Protein AF-A0A2M9KKV3-F1 (afdb_monomer_lite)

Secondary structure (DSSP, 8-state):
-PBPTTHHHHHHHHHHHHHHHHHHHHHHHSTT-PPP-PPPSSPEEETTSSS-EEE-EEEEEEEGGGS-SS--S--THHHHHHHHHHHHTT-EEEEEEEE-TTT--EEEEEEEEETTEEEEEEEETTTTEEEEEEE---EE-B------PPPPS--TTTPPTT-EE-TTTTT--B-TTTTT-SEEETPPSSSSS--S-TTSEEE-TTTTT--B-TTTTT-SEE---

Radius of gyration: 25.4 Å; chains: 1; bounding box: 58×27×76 Å

pLDDT: mean 87.97, std 12.06, range [48.06, 97.88]

Structure (mmCIF, N/CA/C/O backbone):
data_AF-A0A2M9KKV3-F1
#
_entry.id   AF-A0A2M9KKV3-F1
#
loop_
_atom_site.group_PDB
_atom_site.id
_atom_site.type_symbol
_atom_site.label_atom_id
_atom_site.label_alt_id
_atom_site.label_comp_id
_atom_site.label_asym_id
_atom_site.label_entity_id
_atom_site.label_seq_id
_atom_site.pdbx_PDB_ins_code
_atom_site.Cartn_x
_atom_site.Cartn_y
_atom_site.Cartn_z
_atom_site.occupancy
_atom_site.B_iso_or_equiv
_atom_site.auth_seq_id
_atom_site.auth_comp_id
_atom_site.auth_asym_id
_atom_site.auth_atom_id
_atom_site.pdbx_PDB_model_num
ATOM 1 N N . MET A 1 1 ? -16.961 -9.302 2.890 1.00 76.62 1 MET A N 1
ATOM 2 C CA . MET A 1 1 ? -17.022 -7.978 2.239 1.00 76.62 1 MET A CA 1
ATOM 3 C C . MET A 1 1 ? -17.333 -8.223 0.779 1.00 76.62 1 MET A C 1
ATOM 5 O O . MET A 1 1 ? -16.740 -9.139 0.218 1.00 76.62 1 MET A O 1
ATOM 9 N N . ALA A 1 2 ? -18.295 -7.506 0.207 1.00 89.69 2 ALA A N 1
ATOM 10 C CA . ALA A 1 2 ? -18.608 -7.644 -1.211 1.00 89.69 2 ALA A CA 1
ATOM 11 C C . ALA A 1 2 ? -17.514 -6.955 -2.042 1.00 89.69 2 ALA A C 1
ATOM 13 O O . ALA A 1 2 ? -17.015 -5.902 -1.644 1.00 89.69 2 ALA A O 1
ATOM 14 N N . GLU A 1 3 ? -17.097 -7.569 -3.151 1.00 93.50 3 GLU A N 1
ATOM 15 C CA . GLU A 1 3 ? -16.207 -6.907 -4.110 1.00 93.50 3 GLU A CA 1
ATOM 16 C C . GLU A 1 3 ? -16.979 -5.776 -4.797 1.00 93.50 3 GLU A C 1
ATOM 18 O O . GLU A 1 3 ? -18.134 -5.961 -5.186 1.00 93.50 3 GLU A O 1
ATOM 23 N N . ILE A 1 4 ? -16.347 -4.612 -4.948 1.00 95.69 4 ILE A N 1
ATOM 24 C CA . ILE A 1 4 ? -16.936 -3.484 -5.668 1.00 95.69 4 ILE A CA 1
ATOM 25 C C . ILE A 1 4 ? -17.076 -3.895 -7.143 1.00 95.69 4 ILE A C 1
ATOM 27 O O . ILE A 1 4 ? -16.071 -4.260 -7.767 1.00 95.69 4 ILE A O 1
ATOM 31 N N . PRO A 1 5 ? -18.282 -3.821 -7.740 1.00 96.31 5 PRO A N 1
ATOM 32 C CA . PRO A 1 5 ? -18.494 -4.236 -9.122 1.00 96.31 5 PRO A CA 1
ATOM 33 C C . PRO A 1 5 ? -17.502 -3.587 -10.098 1.00 96.31 5 PRO A C 1
ATOM 35 O O . PRO A 1 5 ? -17.428 -2.367 -10.228 1.00 96.31 5 PRO A O 1
ATOM 38 N N . GLY A 1 6 ? -16.726 -4.419 -10.798 1.00 95.25 6 GLY A N 1
ATOM 39 C CA . GLY A 1 6 ? -15.754 -3.978 -11.803 1.00 95.25 6 GLY A CA 1
ATOM 40 C C . GLY A 1 6 ? -14.420 -3.447 -11.260 1.00 95.25 6 GLY A C 1
ATOM 41 O O . GLY A 1 6 ? -13.542 -3.145 -12.073 1.00 95.25 6 GLY A O 1
ATOM 42 N N . ALA A 1 7 ? -14.214 -3.372 -9.940 1.00 95.06 7 ALA A N 1
ATOM 43 C CA . ALA A 1 7 ? -12.973 -2.853 -9.356 1.00 95.06 7 ALA A CA 1
ATOM 44 C C . ALA A 1 7 ? -11.750 -3.702 -9.730 1.00 95.06 7 ALA A C 1
ATOM 46 O O . ALA A 1 7 ? -10.740 -3.162 -10.186 1.00 95.06 7 ALA A O 1
ATOM 47 N N . ARG A 1 8 ? -11.862 -5.035 -9.650 1.00 95.19 8 ARG A N 1
ATOM 48 C CA . ARG A 1 8 ? -10.797 -5.957 -10.072 1.00 95.19 8 ARG A CA 1
ATOM 49 C C . ARG A 1 8 ? -10.437 -5.804 -11.544 1.00 95.19 8 ARG A C 1
ATOM 51 O O . ARG A 1 8 ? -9.265 -5.695 -11.882 1.00 95.19 8 ARG A O 1
ATOM 58 N N . ALA A 1 9 ? -11.443 -5.740 -12.415 1.00 95.06 9 ALA A N 1
ATOM 59 C CA . ALA A 1 9 ? -11.228 -5.530 -13.844 1.00 95.06 9 ALA A CA 1
ATOM 60 C C . ALA A 1 9 ? -10.565 -4.168 -14.125 1.00 95.06 9 ALA A C 1
ATOM 62 O O . ALA A 1 9 ? -9.730 -4.062 -15.018 1.00 95.06 9 ALA A O 1
ATOM 63 N N . GLY A 1 10 ? -10.902 -3.129 -13.353 1.00 95.31 10 GLY A N 1
ATOM 64 C CA . GLY A 1 10 ? -10.231 -1.829 -13.409 1.00 95.31 10 GLY A CA 1
ATOM 65 C C . GLY A 1 10 ? -8.753 -1.902 -13.015 1.00 95.31 10 GLY A C 1
ATOM 66 O O . GLY A 1 10 ? -7.906 -1.421 -13.765 1.00 95.31 10 GLY A O 1
ATOM 67 N N . LEU A 1 11 ? -8.443 -2.556 -11.891 1.00 95.94 11 LEU A N 1
ATOM 68 C CA . LEU A 1 11 ? -7.066 -2.781 -11.435 1.00 95.94 11 LEU A CA 1
ATOM 69 C C . LEU A 1 11 ? -6.248 -3.591 -12.446 1.00 95.94 11 LEU A C 1
ATOM 71 O O . LEU A 1 11 ? -5.087 -3.265 -12.691 1.00 95.94 11 LEU A O 1
ATOM 75 N N . LEU A 1 12 ? -6.855 -4.618 -13.046 1.00 96.19 12 LEU A N 1
ATOM 76 C CA . LEU A 1 12 ? -6.203 -5.438 -14.062 1.00 96.19 12 LEU A CA 1
ATOM 77 C C . LEU A 1 12 ? -5.877 -4.615 -15.313 1.00 96.19 12 LEU A C 1
ATOM 79 O O . LEU A 1 12 ? -4.732 -4.633 -15.753 1.00 96.19 12 LEU A O 1
ATOM 83 N N . ARG A 1 13 ? -6.827 -3.819 -15.824 1.00 95.75 13 ARG A N 1
ATOM 84 C CA . ARG A 1 13 ? -6.571 -2.912 -16.959 1.00 95.75 13 ARG A CA 1
ATOM 85 C C . ARG A 1 13 ? -5.446 -1.922 -16.664 1.00 95.75 13 ARG A C 1
ATOM 87 O O . ARG A 1 13 ? -4.567 -1.727 -17.496 1.00 95.75 13 ARG A O 1
ATOM 94 N N . ASP A 1 14 ? -5.426 -1.338 -15.464 1.00 95.69 14 ASP A N 1
ATOM 95 C CA . ASP A 1 14 ? -4.326 -0.459 -15.053 1.00 95.69 14 ASP A CA 1
ATOM 96 C C . ASP A 1 14 ? -2.980 -1.190 -15.045 1.00 95.69 14 ASP A C 1
ATOM 98 O O . ASP A 1 14 ? -1.964 -0.625 -15.451 1.00 95.69 14 ASP A O 1
ATOM 102 N N . ALA A 1 15 ? -2.955 -2.435 -14.567 1.00 97.00 15 ALA A N 1
ATOM 103 C CA . ALA A 1 15 ? -1.750 -3.250 -14.539 1.00 97.00 15 ALA A CA 1
ATOM 104 C C . ALA A 1 15 ? -1.270 -3.596 -15.958 1.00 97.00 15 ALA A C 1
ATOM 106 O O . ALA A 1 15 ? -0.081 -3.466 -16.246 1.00 97.00 15 ALA A O 1
ATOM 107 N N . GLU A 1 16 ? -2.189 -3.956 -16.855 1.00 96.31 16 GLU A N 1
ATOM 108 C CA . GLU A 1 16 ? -1.915 -4.236 -18.268 1.00 96.31 16 GLU A CA 1
ATOM 109 C C . GLU A 1 16 ? -1.361 -3.007 -19.003 1.00 96.31 16 GLU A C 1
ATOM 111 O O . GLU A 1 16 ? -0.378 -3.128 -19.739 1.00 96.31 16 GLU A O 1
ATOM 116 N N . GLU A 1 17 ? -1.917 -1.817 -18.758 1.00 95.88 17 GLU A N 1
ATOM 117 C CA . GLU A 1 17 ? -1.397 -0.553 -19.296 1.00 95.88 17 GLU A CA 1
ATOM 118 C C . GLU A 1 17 ? 0.040 -0.282 -18.825 1.00 95.88 17 GLU A C 1
ATOM 120 O O . GLU A 1 17 ? 0.910 0.072 -19.628 1.00 95.88 17 GLU A O 1
ATOM 125 N N . VAL A 1 18 ? 0.326 -0.495 -17.534 1.00 97.38 18 VAL A N 1
ATOM 126 C CA . VAL A 1 18 ? 1.685 -0.340 -16.987 1.00 97.38 18 VAL A CA 1
ATOM 127 C C . VAL A 1 18 ? 2.630 -1.402 -17.560 1.00 97.38 18 VAL A C 1
ATOM 129 O O . VAL A 1 18 ? 3.765 -1.073 -17.906 1.00 97.38 18 VAL A O 1
ATOM 132 N N . CYS A 1 19 ? 2.184 -2.652 -17.727 1.00 96.69 19 CYS A N 1
ATOM 133 C CA . CYS A 1 19 ? 2.954 -3.705 -18.397 1.00 96.69 19 CYS A CA 1
ATOM 134 C C . CYS A 1 19 ? 3.303 -3.314 -19.837 1.00 96.69 19 CYS A C 1
ATOM 136 O O . CYS A 1 19 ? 4.461 -3.432 -20.242 1.00 96.69 19 CYS A O 1
ATOM 138 N N . ALA A 1 20 ? 2.322 -2.850 -20.615 1.00 95.75 20 ALA A N 1
ATOM 139 C CA . ALA A 1 20 ? 2.526 -2.434 -21.999 1.00 95.75 20 ALA A CA 1
ATOM 140 C C . ALA A 1 20 ? 3.531 -1.278 -22.088 1.00 95.75 20 ALA A C 1
ATOM 142 O O . ALA A 1 20 ? 4.465 -1.322 -22.896 1.00 95.75 20 ALA A O 1
ATOM 143 N N . TYR A 1 21 ? 3.399 -0.290 -21.201 1.00 96.75 21 TYR A N 1
ATOM 144 C CA . TYR A 1 21 ? 4.340 0.819 -21.122 1.00 96.75 21 TYR A CA 1
ATOM 145 C C . TYR A 1 21 ? 5.754 0.355 -20.741 1.00 96.75 21 TYR A C 1
ATOM 147 O O . TYR A 1 21 ? 6.716 0.732 -21.408 1.00 96.75 21 TYR A O 1
ATOM 155 N N . LEU A 1 22 ? 5.904 -0.514 -19.733 1.00 96.50 22 LEU A N 1
ATOM 156 C CA . LEU A 1 22 ? 7.213 -1.048 -19.343 1.00 96.50 22 LEU A CA 1
ATOM 157 C C . LEU A 1 22 ? 7.882 -1.852 -20.457 1.00 96.50 22 LEU A C 1
ATOM 159 O O . LEU A 1 22 ? 9.095 -1.747 -20.615 1.00 96.50 22 LEU A O 1
ATOM 163 N N . ARG A 1 23 ? 7.124 -2.622 -21.247 1.00 95.31 23 ARG A N 1
ATOM 164 C CA . ARG A 1 23 ? 7.670 -3.321 -22.423 1.00 95.31 23 ARG A CA 1
ATOM 165 C C . ARG A 1 23 ? 8.198 -2.330 -23.461 1.00 95.31 23 ARG A C 1
ATOM 167 O O . ARG A 1 23 ? 9.303 -2.519 -23.965 1.00 95.31 23 ARG A O 1
ATOM 174 N N . SER A 1 24 ? 7.450 -1.259 -23.734 1.00 94.94 24 SER A N 1
ATOM 175 C CA . SER A 1 24 ? 7.880 -0.182 -24.639 1.00 94.94 24 SER A CA 1
ATOM 176 C C . SER A 1 24 ? 9.131 0.536 -24.120 1.00 94.94 24 SER A C 1
ATOM 178 O O . SER A 1 24 ? 10.091 0.738 -24.864 1.00 94.94 24 SER A O 1
ATOM 180 N N . LEU A 1 25 ? 9.169 0.855 -22.825 1.00 94.69 25 LEU A N 1
ATOM 181 C CA . LEU A 1 25 ? 10.314 1.498 -22.189 1.00 94.69 25 LEU A CA 1
ATOM 182 C C . LEU A 1 25 ? 11.550 0.585 -22.183 1.00 94.69 25 LEU A C 1
ATOM 184 O O . LEU A 1 25 ? 12.643 1.032 -22.525 1.00 94.69 25 LEU A O 1
ATOM 188 N N . ALA A 1 26 ? 11.389 -0.701 -21.864 1.00 92.06 26 ALA A N 1
ATOM 189 C CA . ALA A 1 26 ? 12.467 -1.683 -21.928 1.00 92.06 26 ALA A CA 1
ATOM 190 C C . ALA A 1 26 ? 13.010 -1.841 -23.355 1.00 92.06 26 ALA A C 1
ATOM 192 O O . ALA A 1 26 ? 14.219 -1.870 -23.534 1.00 92.06 26 ALA A O 1
ATOM 193 N N . ALA A 1 27 ? 12.157 -1.845 -24.384 1.00 90.94 27 ALA A N 1
ATOM 194 C CA . ALA A 1 27 ? 12.616 -1.908 -25.774 1.00 90.94 27 ALA A CA 1
ATOM 195 C C . ALA A 1 27 ? 13.502 -0.710 -26.175 1.00 90.94 27 ALA A C 1
ATOM 197 O O . ALA A 1 27 ? 14.416 -0.877 -26.983 1.00 90.94 27 ALA A O 1
ATOM 198 N N . ARG A 1 28 ? 13.265 0.481 -25.600 1.00 90.19 28 ARG A N 1
ATOM 199 C CA . ARG A 1 28 ? 14.105 1.676 -25.815 1.00 90.19 28 ARG A CA 1
ATOM 200 C C . ARG A 1 28 ? 15.407 1.631 -25.016 1.00 90.19 28 ARG A C 1
ATOM 202 O O . ARG A 1 28 ? 16.466 1.956 -25.547 1.00 90.19 28 ARG A O 1
ATOM 209 N N . LEU A 1 29 ? 15.327 1.247 -23.742 1.00 88.94 29 LEU A N 1
ATOM 210 C CA . LEU A 1 29 ? 16.467 1.275 -22.818 1.00 88.94 29 LEU A CA 1
ATOM 211 C C . LEU A 1 29 ? 17.416 0.085 -23.010 1.00 88.94 29 LEU A C 1
ATOM 213 O O . LEU A 1 29 ? 18.632 0.251 -22.955 1.00 88.94 29 LEU A O 1
ATOM 217 N N . THR A 1 30 ? 16.878 -1.100 -23.281 1.00 85.75 30 THR A N 1
ATOM 218 C CA . THR A 1 30 ? 17.623 -2.345 -23.507 1.00 85.75 30 THR A CA 1
ATOM 219 C C . THR A 1 30 ? 17.163 -3.009 -24.813 1.00 85.75 30 THR A C 1
ATOM 221 O O . THR A 1 30 ? 16.433 -4.008 -24.794 1.00 85.75 30 THR A O 1
ATOM 224 N N . PRO A 1 31 ? 17.561 -2.458 -25.978 1.00 83.38 31 PRO A N 1
ATOM 225 C CA . PRO A 1 31 ? 17.154 -2.975 -27.281 1.00 83.38 31 PRO A CA 1
ATOM 226 C C . PRO A 1 31 ? 17.485 -4.461 -27.453 1.00 83.38 31 PRO A C 1
ATOM 228 O O . PRO A 1 31 ? 18.584 -4.905 -27.133 1.00 83.38 31 PRO A O 1
ATOM 231 N N . GLY A 1 32 ? 16.522 -5.233 -27.963 1.00 81.00 32 GLY A N 1
ATOM 232 C CA . GLY A 1 32 ? 16.652 -6.684 -28.141 1.00 81.00 32 GLY A CA 1
ATOM 233 C C . GLY A 1 32 ? 16.461 -7.508 -26.862 1.00 81.00 32 GLY A C 1
ATOM 234 O O . GLY A 1 32 ? 16.508 -8.733 -26.926 1.00 81.00 32 GLY A O 1
ATOM 235 N N . GLN A 1 33 ? 16.212 -6.864 -25.717 1.00 81.19 33 GLN A N 1
ATOM 236 C CA . GLN A 1 33 ? 16.066 -7.521 -24.419 1.00 81.19 33 GLN A CA 1
ATOM 237 C C . GLN A 1 33 ? 14.846 -6.971 -23.669 1.00 81.19 33 GLN A C 1
ATOM 239 O O . GLN A 1 33 ? 14.970 -6.213 -22.710 1.00 81.19 33 GLN A O 1
ATOM 244 N N . VAL A 1 34 ? 13.644 -7.332 -24.119 1.00 85.81 34 VAL A N 1
ATOM 245 C CA . VAL A 1 34 ? 12.403 -6.962 -23.423 1.00 85.81 34 VAL A CA 1
ATOM 246 C C . VAL A 1 34 ? 12.075 -8.058 -22.408 1.00 85.81 34 VAL A C 1
ATOM 248 O O . VAL A 1 34 ? 11.843 -9.195 -22.820 1.00 85.81 34 VAL A O 1
ATOM 251 N N . PRO A 1 35 ? 12.062 -7.764 -21.097 1.00 88.25 35 PRO A N 1
ATOM 252 C CA . PRO A 1 35 ? 11.730 -8.765 -20.099 1.00 88.25 35 PRO A CA 1
ATOM 253 C C . PRO A 1 35 ? 10.242 -9.123 -20.162 1.00 88.25 35 PRO A C 1
ATOM 255 O O . PRO A 1 35 ? 9.387 -8.307 -20.520 1.00 88.25 35 PRO A O 1
ATOM 258 N N . GLU A 1 36 ? 9.930 -10.349 -19.758 1.00 90.44 36 GLU A N 1
ATOM 259 C CA . GLU A 1 36 ? 8.554 -10.743 -19.497 1.00 90.44 36 GLU A CA 1
ATOM 260 C C . GLU A 1 36 ? 8.083 -10.138 -18.168 1.00 90.44 36 GLU A C 1
ATOM 262 O O . GLU A 1 36 ? 8.815 -10.105 -17.177 1.00 90.44 36 GLU A O 1
ATOM 267 N N . PHE A 1 37 ? 6.844 -9.651 -18.158 1.00 93.50 37 PHE A N 1
ATOM 268 C CA . PHE A 1 37 ? 6.175 -9.142 -16.967 1.00 93.50 37 PHE A CA 1
ATOM 269 C C . PHE A 1 37 ? 4.963 -10.023 -16.701 1.00 93.50 37 PHE A C 1
ATOM 271 O O . PHE A 1 37 ? 3.955 -9.902 -17.399 1.00 93.50 37 PHE A O 1
ATOM 278 N N . ALA A 1 38 ? 5.085 -10.912 -15.719 1.00 91.62 38 ALA A N 1
ATOM 279 C CA . ALA A 1 38 ? 3.981 -11.738 -15.259 1.00 91.62 38 ALA A CA 1
ATOM 280 C C . ALA A 1 38 ? 3.158 -10.961 -14.227 1.00 91.62 38 ALA A C 1
ATOM 282 O O . ALA A 1 38 ? 3.696 -10.482 -13.222 1.00 91.62 38 ALA A O 1
ATOM 283 N N . LEU A 1 39 ? 1.859 -10.832 -14.487 1.00 92.25 39 LEU A N 1
ATOM 284 C CA . LEU A 1 39 ? 0.907 -10.344 -13.499 1.00 92.25 39 LEU A CA 1
ATOM 285 C C . LEU A 1 39 ? 0.553 -11.498 -12.555 1.00 92.25 39 LEU A C 1
ATOM 287 O O . LEU A 1 39 ? 0.296 -12.599 -13.041 1.00 92.25 39 LEU A O 1
ATOM 291 N N . PRO A 1 40 ? 0.562 -11.285 -11.229 1.00 91.88 40 PRO A N 1
ATOM 292 C CA . PRO A 1 40 ? 0.032 -12.282 -10.311 1.00 91.88 40 PRO A CA 1
ATOM 293 C C . PRO A 1 40 ? -1.484 -12.413 -10.505 1.00 91.88 40 PRO A C 1
ATOM 295 O O . PRO A 1 40 ? -2.133 -11.465 -10.944 1.00 91.88 40 PRO A O 1
ATOM 298 N N . ASP A 1 41 ? -2.049 -13.560 -10.129 1.00 91.00 41 ASP A N 1
ATOM 299 C CA . ASP A 1 41 ? -3.495 -13.803 -10.246 1.00 91.00 41 ASP A CA 1
ATOM 300 C C . ASP A 1 41 ? -4.308 -12.833 -9.367 1.00 91.00 41 ASP A C 1
ATOM 302 O O . ASP A 1 41 ? -5.347 -12.305 -9.768 1.00 91.00 41 ASP A O 1
ATOM 306 N N . GLU A 1 42 ? -3.787 -12.532 -8.175 1.00 91.88 42 GLU A N 1
ATOM 307 C CA . GLU A 1 42 ? -4.423 -11.671 -7.179 1.00 91.88 42 GLU A CA 1
ATOM 308 C C . GLU A 1 42 ? -3.599 -10.396 -6.920 1.00 91.88 42 GLU A C 1
ATOM 310 O O . GLU A 1 42 ? -2.364 -10.457 -6.849 1.00 91.88 42 GLU A O 1
ATOM 315 N N . PRO A 1 43 ? -4.252 -9.231 -6.738 1.00 95.38 43 PRO A N 1
ATOM 316 C CA . PRO A 1 43 ? -3.567 -8.016 -6.334 1.00 95.38 43 PRO A CA 1
ATOM 317 C C . PRO A 1 43 ? -3.130 -8.104 -4.866 1.00 95.38 43 PRO A C 1
ATOM 319 O O . PRO A 1 43 ? -3.769 -8.733 -4.022 1.00 95.38 43 PRO A O 1
ATOM 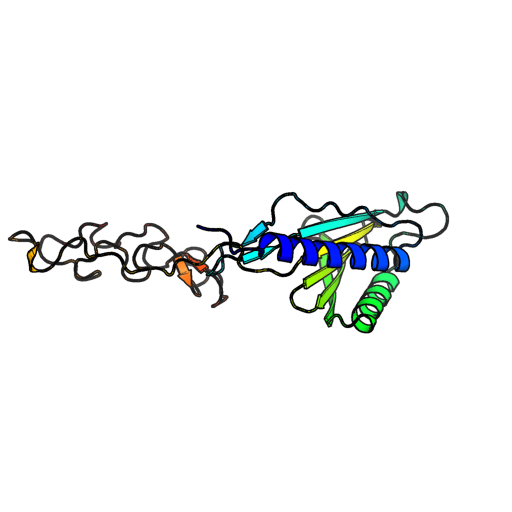322 N N . PHE A 1 44 ? -2.048 -7.409 -4.535 1.00 93.81 44 PHE A N 1
ATOM 323 C CA . PHE A 1 44 ? -1.604 -7.256 -3.157 1.00 93.81 44 PHE A CA 1
ATOM 324 C C . PHE A 1 44 ? -2.513 -6.271 -2.415 1.00 93.81 44 PHE A C 1
ATOM 326 O O . PHE A 1 44 ? -2.709 -5.153 -2.890 1.00 93.81 44 PHE A O 1
ATOM 333 N N . GLY A 1 45 ? -3.022 -6.672 -1.248 1.00 93.12 45 GLY A N 1
ATOM 334 C CA . GLY A 1 45 ? -3.801 -5.814 -0.355 1.00 93.12 45 GLY A CA 1
ATOM 335 C C . GLY A 1 45 ? -2.928 -5.108 0.683 1.00 93.12 45 GLY A C 1
ATOM 336 O O . GLY A 1 45 ? -2.241 -5.761 1.470 1.00 93.12 45 GLY A O 1
ATOM 337 N N . ASP A 1 46 ? -2.989 -3.781 0.712 1.00 90.75 46 ASP A N 1
ATOM 338 C CA . ASP A 1 46 ? -2.490 -2.946 1.797 1.00 90.75 46 ASP A CA 1
ATOM 339 C C . ASP A 1 46 ? -3.609 -2.702 2.821 1.00 90.75 46 ASP A C 1
ATOM 341 O O . ASP A 1 46 ? -4.521 -1.897 2.625 1.00 90.75 46 ASP A O 1
ATOM 345 N N . TRP A 1 47 ? -3.521 -3.431 3.932 1.00 87.25 47 TRP A N 1
ATOM 346 C CA . TRP A 1 47 ? -4.443 -3.350 5.068 1.00 87.25 47 TRP A CA 1
ATOM 347 C C . TRP A 1 47 ? -4.088 -2.238 6.055 1.00 87.25 47 TRP A C 1
ATOM 349 O O . TRP A 1 47 ? -4.754 -2.087 7.076 1.00 87.25 47 TRP A O 1
ATOM 359 N N . GLY A 1 48 ? -3.022 -1.484 5.786 1.00 87.31 48 GLY A N 1
ATOM 360 C CA . GLY A 1 48 ? -2.623 -0.343 6.595 1.00 87.31 48 GLY A CA 1
ATOM 361 C C . GLY A 1 48 ? -3.392 0.931 6.258 1.00 87.31 48 GLY A C 1
ATOM 362 O O . GLY A 1 48 ? -3.040 1.970 6.793 1.00 87.31 48 GLY A O 1
ATOM 363 N N . THR A 1 49 ? -4.383 0.895 5.368 1.00 87.62 49 THR A N 1
ATOM 364 C CA . THR A 1 49 ? -5.256 2.031 5.036 1.00 87.62 49 THR A CA 1
ATOM 365 C C . THR A 1 49 ? -6.707 1.697 5.368 1.00 87.62 49 THR A C 1
ATOM 367 O O . THR A 1 49 ? -7.083 0.524 5.425 1.00 87.62 49 THR A O 1
ATOM 370 N N . GLU A 1 50 ? -7.541 2.718 5.557 1.00 86.44 50 GLU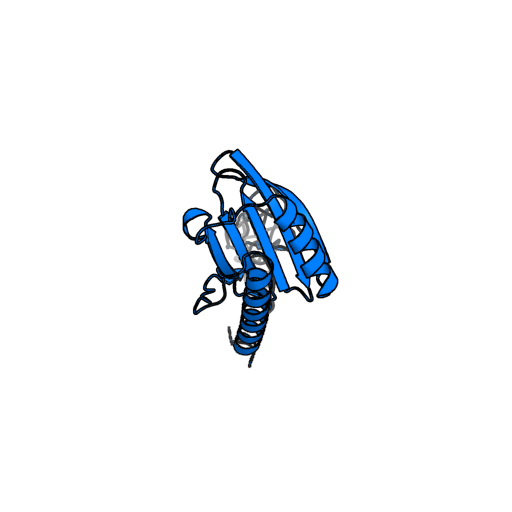 A N 1
ATOM 371 C CA . GLU A 1 50 ? -8.983 2.550 5.732 1.00 86.44 50 GLU A CA 1
ATOM 372 C C . GLU A 1 50 ? -9.744 3.423 4.712 1.00 86.44 50 GLU A C 1
ATOM 374 O O . GLU A 1 50 ? -9.712 4.647 4.831 1.00 86.44 50 GLU A O 1
ATOM 379 N N . PRO A 1 51 ? -10.400 2.831 3.691 1.00 89.50 51 PRO A N 1
ATOM 380 C CA . PRO A 1 51 ? -10.460 1.397 3.389 1.00 89.50 51 PRO A CA 1
ATOM 381 C C . PRO A 1 51 ? -9.115 0.803 2.948 1.00 89.50 51 PRO A C 1
ATOM 383 O O . PRO A 1 51 ? -8.222 1.508 2.473 1.00 89.50 51 PRO A O 1
ATOM 386 N N . ALA A 1 52 ? -8.987 -0.520 3.070 1.00 91.06 52 ALA A N 1
ATOM 387 C CA . ALA A 1 52 ? -7.840 -1.247 2.535 1.00 91.06 52 ALA A CA 1
ATOM 388 C C . ALA A 1 52 ? -7.759 -1.064 1.013 1.00 91.06 52 ALA A C 1
ATOM 390 O O . ALA A 1 52 ? -8.775 -1.119 0.310 1.00 91.06 52 ALA A O 1
ATOM 391 N N . THR A 1 53 ? -6.549 -0.862 0.505 1.00 94.44 53 THR A N 1
ATOM 392 C CA . THR A 1 53 ? -6.304 -0.650 -0.927 1.00 94.44 53 THR A CA 1
ATOM 393 C C . THR A 1 53 ? -5.600 -1.850 -1.537 1.00 94.44 53 THR A C 1
ATOM 395 O O . THR A 1 53 ? -4.888 -2.583 -0.862 1.00 94.44 53 THR A O 1
ATOM 398 N N . PHE A 1 54 ? -5.816 -2.084 -2.826 1.00 96.56 54 PHE A N 1
ATOM 399 C CA . PHE A 1 54 ? -5.286 -3.228 -3.553 1.00 96.56 54 PHE A CA 1
ATOM 400 C C . PHE A 1 54 ? -4.566 -2.745 -4.803 1.00 96.56 54 PHE A C 1
ATOM 402 O O . PHE A 1 54 ? -5.026 -1.819 -5.472 1.00 96.56 54 PHE A O 1
ATOM 409 N N . GLN A 1 55 ? -3.432 -3.367 -5.116 1.00 96.75 55 GLN A N 1
ATOM 410 C CA . GLN A 1 55 ? -2.635 -3.040 -6.297 1.00 96.75 55 GLN A CA 1
ATOM 411 C C . GLN A 1 55 ? -1.955 -4.284 -6.871 1.00 96.75 55 GLN A C 1
ATOM 413 O O . GLN A 1 55 ? -1.486 -5.157 -6.137 1.00 96.75 55 GLN A O 1
ATOM 418 N N . TYR A 1 56 ? -1.809 -4.332 -8.189 1.00 97.56 56 TYR A N 1
ATOM 419 C CA . TYR A 1 56 ? -0.906 -5.274 -8.835 1.00 97.56 56 TYR A CA 1
ATOM 420 C C . TYR A 1 56 ? 0.525 -4.740 -8.776 1.00 97.56 56 TYR A C 1
ATOM 422 O O . TYR A 1 56 ? 0.774 -3.561 -9.021 1.00 97.56 56 TYR A O 1
ATOM 430 N N . SER A 1 57 ? 1.476 -5.619 -8.465 1.00 96.19 57 SER A N 1
ATOM 431 C CA . SER A 1 57 ? 2.909 -5.331 -8.503 1.00 96.19 57 SER A CA 1
ATOM 432 C C . SER A 1 57 ? 3.602 -6.446 -9.265 1.00 96.19 57 SER A C 1
ATOM 434 O O . SER A 1 57 ? 3.434 -7.618 -8.945 1.00 96.19 57 SER A O 1
ATOM 436 N N . PHE A 1 58 ? 4.426 -6.077 -10.232 1.00 95.50 58 PHE A N 1
ATOM 437 C CA . PHE A 1 58 ? 5.133 -7.015 -11.096 1.00 95.50 58 PHE A CA 1
ATOM 438 C C . PHE A 1 58 ? 6.510 -6.462 -11.432 1.00 95.50 58 PHE A C 1
ATOM 440 O O . PHE A 1 58 ? 6.776 -5.263 -11.305 1.00 95.50 58 PHE A O 1
ATOM 447 N N . HIS A 1 59 ? 7.416 -7.350 -11.816 1.00 95.25 59 HIS A N 1
ATOM 448 C CA . HIS A 1 59 ? 8.779 -6.971 -12.134 1.00 95.25 59 HIS A CA 1
ATOM 449 C C . HIS A 1 59 ? 9.355 -7.861 -13.228 1.00 95.25 59 HIS A C 1
ATOM 451 O O . HIS A 1 59 ? 8.922 -8.993 -13.419 1.00 95.25 59 HIS A O 1
ATOM 457 N N . GLY A 1 60 ? 10.345 -7.324 -13.924 1.00 92.38 60 GLY A N 1
ATOM 458 C CA . GLY A 1 60 ? 11.142 -7.998 -14.933 1.00 92.38 60 GLY A CA 1
ATOM 459 C C . GLY A 1 60 ? 12.584 -7.522 -14.817 1.00 92.38 60 GLY A C 1
ATOM 460 O O . GLY A 1 60 ? 12.862 -6.489 -14.203 1.00 92.38 60 GLY A O 1
ATOM 461 N N . HIS A 1 61 ? 13.529 -8.276 -15.365 1.00 90.12 61 HIS A N 1
ATOM 462 C CA . HIS A 1 61 ? 14.928 -7.873 -15.334 1.00 90.12 61 HIS A CA 1
ATOM 463 C C . HIS A 1 61 ? 15.664 -8.285 -16.599 1.00 90.12 61 HIS A C 1
ATOM 465 O O . HIS A 1 61 ? 15.369 -9.319 -17.191 1.00 90.12 61 HIS A O 1
ATOM 471 N N . VAL A 1 62 ? 16.653 -7.478 -16.965 1.00 87.69 62 VAL A N 1
ATOM 472 C CA . VAL A 1 62 ? 17.573 -7.732 -18.075 1.00 87.69 62 VAL A CA 1
ATOM 473 C C . VAL A 1 62 ? 18.977 -7.822 -17.499 1.00 87.69 62 VAL A C 1
ATOM 475 O O . VAL A 1 62 ? 19.377 -6.930 -16.750 1.00 87.69 62 VAL A O 1
ATOM 478 N N . ARG A 1 63 ? 19.731 -8.883 -17.809 1.00 80.31 63 ARG A N 1
ATOM 479 C CA . ARG A 1 63 ? 21.125 -9.038 -17.356 1.00 80.31 63 ARG A CA 1
ATOM 480 C C . ARG A 1 63 ? 22.103 -8.820 -18.505 1.00 80.31 63 ARG A C 1
ATOM 482 O O . ARG A 1 63 ? 21.829 -9.169 -19.648 1.00 80.31 63 ARG A O 1
ATOM 489 N N . ALA A 1 64 ? 23.300 -8.345 -18.177 1.00 66.00 64 ALA A N 1
ATOM 490 C CA . ALA A 1 64 ? 24.390 -8.122 -19.124 1.00 66.00 64 ALA A CA 1
ATOM 491 C C . ALA A 1 64 ? 24.872 -9.416 -19.787 1.00 66.00 64 ALA A C 1
ATOM 493 O O . ALA A 1 64 ? 25.287 -9.385 -20.936 1.00 66.00 64 ALA A O 1
ATOM 494 N N . ARG A 1 65 ? 24.769 -10.563 -19.106 1.00 62.75 65 ARG A N 1
ATOM 495 C CA . ARG A 1 65 ? 25.074 -11.871 -19.712 1.00 62.75 65 ARG A CA 1
ATOM 496 C C . ARG A 1 65 ? 24.053 -12.296 -20.775 1.00 62.75 65 ARG A C 1
ATOM 498 O O . ARG A 1 65 ? 24.385 -13.100 -21.633 1.00 62.75 65 ARG A O 1
ATOM 505 N N . ASP A 1 66 ? 22.828 -11.776 -20.683 1.00 61.53 66 ASP A N 1
ATOM 506 C CA . ASP A 1 66 ? 21.750 -12.053 -21.632 1.00 61.53 66 ASP A CA 1
ATOM 507 C C . ASP A 1 66 ? 21.820 -11.061 -22.817 1.00 61.53 66 ASP A C 1
ATOM 509 O O . ASP A 1 66 ? 20.999 -11.131 -23.731 1.00 61.53 66 ASP A O 1
ATOM 513 N N . ALA A 1 67 ? 22.765 -10.101 -22.792 1.00 57.06 67 ALA A N 1
ATOM 514 C CA . ALA A 1 67 ? 22.990 -9.131 -23.859 1.00 57.06 67 ALA A CA 1
ATOM 515 C C . ALA A 1 67 ? 23.858 -9.775 -24.942 1.00 57.06 67 ALA A C 1
ATOM 517 O O . ALA A 1 67 ? 25.055 -10.000 -24.759 1.00 57.06 67 ALA A O 1
ATOM 518 N N . TRP A 1 68 ? 23.241 -10.109 -26.075 1.00 48.78 68 TRP A N 1
ATOM 519 C CA . TRP A 1 68 ? 23.965 -10.605 -27.242 1.00 48.78 68 TRP A CA 1
ATOM 520 C C . TRP A 1 68 ? 24.964 -9.529 -27.713 1.00 48.78 68 TRP A C 1
ATOM 522 O O . TRP A 1 68 ? 24.627 -8.350 -27.769 1.00 48.78 68 TRP A O 1
ATOM 532 N N . HIS A 1 69 ? 26.204 -9.953 -27.978 1.00 48.06 69 HIS A N 1
ATOM 533 C CA . HIS A 1 69 ? 27.387 -9.189 -28.403 1.00 48.06 69 HIS A CA 1
ATOM 534 C C . HIS A 1 69 ? 27.193 -7.689 -28.713 1.00 48.06 69 HIS A C 1
ATOM 536 O O . HIS A 1 69 ? 26.713 -7.323 -29.782 1.00 48.06 69 HIS A O 1
ATOM 542 N N . GLY A 1 70 ? 27.706 -6.824 -27.825 1.00 51.62 70 GLY A N 1
ATOM 543 C CA . GLY A 1 70 ? 28.083 -5.449 -28.187 1.00 51.62 70 GLY A CA 1
ATOM 544 C C . GLY A 1 70 ? 27.694 -4.338 -27.211 1.00 51.62 70 GLY A C 1
ATOM 545 O O . GLY A 1 70 ? 28.211 -3.232 -27.348 1.00 51.62 70 GLY A O 1
ATOM 546 N N . ARG A 1 71 ? 26.839 -4.593 -26.208 1.00 53.38 71 ARG A N 1
ATOM 547 C CA . ARG A 1 71 ? 26.466 -3.575 -25.209 1.00 53.38 71 ARG A CA 1
ATOM 548 C C . ARG A 1 71 ? 26.304 -4.188 -23.820 1.00 53.38 71 ARG A C 1
ATOM 550 O O . ARG A 1 71 ? 25.651 -5.214 -23.669 1.00 53.38 71 ARG A O 1
ATOM 557 N N . ALA A 1 72 ? 26.894 -3.571 -22.799 1.00 58.47 72 ALA A N 1
ATOM 558 C CA . ALA A 1 72 ? 26.593 -3.933 -21.419 1.00 58.47 72 ALA A CA 1
ATOM 559 C C . ALA A 1 72 ? 25.130 -3.562 -21.120 1.00 58.47 72 ALA A C 1
ATOM 561 O O . ALA A 1 72 ? 24.718 -2.444 -21.419 1.00 58.47 72 ALA A O 1
ATOM 562 N N . ALA A 1 73 ? 24.352 -4.469 -20.515 1.00 61.31 73 ALA A N 1
ATOM 563 C CA . ALA A 1 73 ? 22.992 -4.140 -20.061 1.00 61.31 73 ALA A CA 1
ATOM 564 C C . ALA A 1 73 ? 22.995 -3.020 -19.005 1.00 61.31 73 ALA A C 1
ATOM 566 O O . ALA A 1 73 ? 22.007 -2.317 -18.837 1.00 61.31 73 ALA A O 1
ATOM 567 N N . TYR A 1 74 ? 24.119 -2.845 -18.304 1.00 67.12 74 TYR A N 1
ATOM 568 C CA . TYR A 1 74 ? 24.368 -1.701 -17.442 1.00 67.12 74 TYR A CA 1
ATOM 569 C C . TYR A 1 74 ? 25.150 -0.625 -18.204 1.00 67.12 74 TYR A C 1
ATOM 571 O O . TYR A 1 74 ? 26.301 -0.832 -18.585 1.00 67.12 74 TYR A O 1
ATOM 579 N N . ASP A 1 75 ? 24.531 0.541 -18.351 1.00 73.00 75 ASP A N 1
ATOM 580 C CA . ASP A 1 75 ? 25.160 1.787 -18.775 1.00 73.00 75 ASP A CA 1
ATOM 581 C C . ASP A 1 75 ? 24.655 2.895 -17.827 1.00 73.00 75 ASP A C 1
ATOM 583 O O . ASP A 1 75 ? 23.440 3.076 -17.704 1.00 73.00 75 ASP A O 1
ATOM 587 N N . PRO A 1 76 ? 25.546 3.621 -17.118 1.00 73.00 76 PRO A N 1
ATOM 588 C CA . PRO A 1 76 ? 25.158 4.717 -16.229 1.00 73.00 76 PRO A CA 1
ATOM 589 C C . PRO A 1 76 ? 24.267 5.776 -16.895 1.00 73.00 76 PRO A C 1
ATOM 591 O O . PRO A 1 76 ? 23.468 6.410 -16.205 1.00 73.00 76 PRO A O 1
ATOM 594 N N . ALA A 1 77 ? 24.378 5.960 -18.215 1.00 83.81 77 ALA A N 1
ATOM 595 C CA . ALA A 1 77 ? 23.556 6.898 -18.973 1.00 83.81 77 ALA A CA 1
ATOM 596 C C . ALA A 1 77 ? 22.094 6.437 -19.122 1.00 83.81 77 ALA A C 1
ATOM 598 O O . ALA A 1 77 ? 21.214 7.272 -19.340 1.00 83.81 77 ALA A O 1
ATOM 599 N N . LEU A 1 78 ? 21.799 5.140 -18.948 1.00 87.38 78 LEU A N 1
ATOM 600 C CA . LEU A 1 78 ? 20.431 4.615 -19.041 1.00 87.38 78 LEU A CA 1
ATOM 601 C C . LEU A 1 78 ? 19.513 5.177 -17.961 1.00 87.38 78 LEU A C 1
ATOM 603 O O . LEU A 1 78 ? 18.325 5.336 -18.218 1.00 87.38 78 LEU A O 1
ATOM 607 N N . ALA A 1 79 ? 20.037 5.507 -16.779 1.00 90.06 79 ALA A N 1
ATOM 608 C CA . ALA A 1 79 ? 19.228 6.121 -15.733 1.00 90.06 79 ALA A CA 1
ATOM 609 C C . ALA A 1 79 ? 18.724 7.513 -16.156 1.00 90.06 79 ALA A C 1
ATOM 611 O O . ALA A 1 79 ? 17.543 7.818 -15.995 1.00 90.06 79 ALA A O 1
ATOM 612 N N . SER A 1 80 ? 19.592 8.334 -16.756 1.00 91.19 80 SER A N 1
ATOM 613 C CA . SER A 1 80 ? 19.204 9.646 -17.290 1.00 91.19 80 SER A CA 1
ATOM 614 C C . SER A 1 80 ? 18.214 9.506 -18.445 1.00 91.19 80 SER A C 1
ATOM 616 O O . SER A 1 80 ? 17.157 10.132 -18.415 1.00 91.19 80 SER A O 1
ATOM 618 N N . LEU A 1 81 ? 18.501 8.612 -19.399 1.00 92.69 81 LEU A N 1
ATOM 619 C CA . LEU A 1 81 ? 17.619 8.342 -20.539 1.00 92.69 81 LEU A CA 1
ATOM 620 C C . LEU A 1 81 ? 16.239 7.834 -20.096 1.00 92.69 81 LEU A C 1
ATOM 622 O O . LEU A 1 81 ? 15.216 8.207 -20.669 1.00 92.69 81 LEU A O 1
ATOM 626 N N . ALA A 1 82 ? 16.194 6.994 -19.063 1.00 94.62 82 ALA A N 1
ATOM 627 C CA . ALA A 1 82 ? 14.950 6.502 -18.495 1.00 94.62 82 ALA A CA 1
ATOM 628 C C . ALA A 1 82 ? 14.136 7.622 -17.840 1.00 94.62 82 ALA A C 1
ATOM 630 O O . ALA A 1 82 ? 12.928 7.703 -18.049 1.00 94.62 82 ALA A O 1
ATOM 631 N N . ALA A 1 83 ? 14.794 8.498 -17.078 1.00 95.81 83 ALA A N 1
ATOM 632 C CA . ALA A 1 83 ? 14.144 9.643 -16.451 1.00 95.81 83 ALA A CA 1
ATOM 633 C C . ALA A 1 83 ? 13.639 10.668 -17.482 1.00 95.81 83 ALA A C 1
ATOM 635 O O . ALA A 1 83 ? 12.612 11.308 -17.269 1.00 95.81 83 ALA A O 1
ATOM 636 N N . GLU A 1 84 ? 14.351 10.847 -18.594 1.00 96.06 84 GLU A N 1
ATOM 637 C CA . GLU A 1 84 ? 13.906 11.651 -19.740 1.00 96.06 84 GLU A CA 1
ATOM 638 C C . GLU A 1 84 ? 12.700 11.017 -20.428 1.00 96.06 84 GLU A C 1
ATOM 640 O O . GLU A 1 84 ? 11.658 11.660 -20.503 1.00 96.06 84 GLU A O 1
ATOM 645 N N . SER A 1 85 ? 12.792 9.736 -20.794 1.00 96.31 85 SER A N 1
ATOM 646 C CA . SER A 1 85 ? 11.693 8.982 -21.417 1.00 96.31 85 SER A CA 1
ATOM 647 C C . SER A 1 85 ? 10.408 9.036 -20.586 1.00 96.31 85 SER A C 1
ATOM 649 O O . SER A 1 85 ? 9.325 9.237 -21.123 1.00 96.31 85 SER A O 1
ATOM 651 N N . LEU A 1 86 ? 10.520 8.874 -19.264 1.00 96.88 86 LEU A N 1
ATOM 652 C CA . LEU A 1 86 ? 9.379 8.974 -18.355 1.00 96.88 86 LEU A CA 1
ATOM 653 C C . LEU A 1 86 ? 8.760 10.378 -18.385 1.00 96.88 86 LEU A C 1
ATOM 655 O O . LEU A 1 86 ? 7.542 10.497 -18.496 1.00 96.88 86 LEU A O 1
ATOM 659 N N . ARG A 1 87 ? 9.576 11.439 -18.326 1.00 96.81 87 ARG A N 1
ATOM 660 C CA . ARG A 1 87 ? 9.085 12.828 -18.372 1.00 96.81 87 ARG A CA 1
ATOM 661 C C . ARG A 1 87 ? 8.423 13.171 -19.702 1.00 96.81 87 ARG A C 1
ATOM 663 O O . ARG A 1 87 ? 7.375 13.808 -19.694 1.00 96.81 87 ARG A O 1
ATOM 670 N N . GLU A 1 88 ? 9.013 12.750 -20.817 1.00 96.75 88 GLU A N 1
ATOM 671 C CA . GLU A 1 88 ? 8.449 12.939 -22.161 1.00 96.75 88 GLU A CA 1
ATOM 672 C C . GLU A 1 88 ? 7.087 12.252 -22.301 1.00 96.75 88 GLU A C 1
ATOM 674 O O . GLU A 1 88 ? 6.157 12.821 -22.870 1.00 96.75 88 GLU A O 1
ATOM 679 N N . ASP A 1 89 ? 6.935 11.077 -21.688 1.00 96.12 89 ASP A N 1
ATOM 680 C CA . ASP A 1 89 ? 5.678 10.328 -21.644 1.00 96.12 89 ASP A CA 1
ATOM 681 C C . ASP A 1 89 ? 4.706 10.830 -20.544 1.00 96.12 89 ASP A C 1
ATOM 683 O O . ASP A 1 89 ? 3.702 10.174 -20.241 1.00 96.12 89 ASP A O 1
ATOM 687 N N . GLY A 1 90 ? 4.986 11.979 -19.919 1.00 96.62 90 GLY A N 1
ATOM 688 C CA . GLY A 1 90 ? 4.105 12.633 -18.945 1.00 96.62 90 GLY A CA 1
ATOM 689 C C . GLY A 1 90 ? 4.115 12.024 -17.539 1.00 96.62 90 GLY A C 1
ATOM 690 O O . GLY A 1 90 ? 3.166 12.224 -16.784 1.00 96.62 90 GLY A O 1
ATOM 691 N N . TRP A 1 91 ? 5.147 11.262 -17.175 1.00 97.44 91 TRP A N 1
ATOM 692 C CA . TRP A 1 91 ? 5.344 10.784 -15.806 1.00 97.44 91 TRP A CA 1
ATOM 693 C C . TRP A 1 91 ? 6.142 11.799 -14.991 1.00 97.44 91 TRP A C 1
ATOM 695 O O . TRP A 1 91 ? 7.167 12.324 -15.437 1.00 97.44 91 TRP A O 1
ATOM 705 N N . GLU A 1 92 ? 5.742 12.004 -13.740 1.00 97.12 92 GLU A N 1
ATOM 706 C CA . GLU A 1 92 ? 6.605 12.652 -12.761 1.00 97.12 92 GLU A CA 1
ATOM 707 C C . GLU A 1 92 ? 7.788 11.730 -12.466 1.00 97.12 92 GLU A C 1
ATOM 709 O O . GLU A 1 92 ? 7.618 10.653 -11.892 1.00 97.12 92 GLU A O 1
ATOM 714 N N . SER A 1 93 ? 8.990 12.141 -12.873 1.00 96.50 93 SER A N 1
ATOM 715 C CA . SER A 1 93 ? 10.201 11.336 -12.720 1.00 96.50 93 SER A CA 1
ATOM 716 C C . SER A 1 93 ? 11.125 11.892 -11.644 1.00 96.50 93 SER A C 1
ATOM 718 O O . SER A 1 93 ? 11.412 13.090 -11.612 1.00 96.50 93 SER A O 1
ATOM 720 N N . ARG A 1 94 ? 11.671 11.006 -10.811 1.00 95.12 94 ARG A N 1
ATOM 721 C CA . ARG A 1 94 ? 12.717 11.308 -9.825 1.00 95.12 94 ARG A CA 1
ATOM 722 C C . ARG A 1 94 ? 13.865 10.322 -9.968 1.00 95.12 94 ARG A C 1
ATOM 724 O O . ARG A 1 94 ? 13.645 9.159 -10.298 1.00 95.12 94 ARG A O 1
ATOM 731 N N . VAL A 1 95 ? 15.082 10.795 -9.724 1.00 92.56 95 VAL A N 1
ATOM 732 C CA . VAL A 1 95 ? 16.297 9.976 -9.756 1.00 92.56 95 VAL A CA 1
ATOM 733 C C . VAL A 1 95 ? 16.936 10.014 -8.382 1.00 92.56 95 VAL A C 1
ATOM 735 O O . VAL A 1 95 ? 17.178 11.087 -7.832 1.00 92.56 95 VAL A O 1
ATOM 738 N N . GLU A 1 96 ? 17.218 8.842 -7.837 1.00 91.00 96 GLU A N 1
ATOM 739 C CA . GLU A 1 96 ? 17.749 8.675 -6.494 1.00 91.00 96 GLU A CA 1
ATOM 740 C C . GLU A 1 96 ? 18.985 7.777 -6.544 1.00 91.00 96 GLU A C 1
ATOM 742 O O . GLU A 1 96 ? 19.012 6.748 -7.219 1.00 91.00 96 GLU A O 1
ATOM 747 N N . ALA A 1 97 ? 20.034 8.163 -5.820 1.00 85.06 97 ALA A N 1
ATOM 748 C CA . ALA A 1 97 ? 21.138 7.260 -5.537 1.00 85.06 97 ALA A CA 1
ATOM 749 C C . ALA A 1 97 ? 20.775 6.449 -4.291 1.00 85.06 97 ALA A C 1
ATOM 751 O O . ALA A 1 97 ? 20.592 7.019 -3.215 1.00 85.06 97 ALA A O 1
ATOM 752 N N . ALA A 1 98 ? 20.699 5.129 -4.427 1.00 79.50 98 ALA A N 1
ATOM 753 C CA . ALA A 1 98 ? 20.345 4.237 -3.334 1.00 79.50 98 ALA A CA 1
ATOM 754 C C . ALA A 1 98 ? 21.473 3.245 -3.035 1.00 79.50 98 ALA A C 1
ATOM 756 O O . ALA A 1 98 ? 22.342 2.947 -3.863 1.00 79.50 98 ALA A O 1
ATOM 757 N N . LYS A 1 99 ? 21.470 2.741 -1.800 1.00 76.94 99 LYS A N 1
ATOM 758 C CA . LYS A 1 99 ? 22.280 1.590 -1.406 1.00 76.94 99 LYS A CA 1
ATOM 759 C C . LYS A 1 99 ? 21.407 0.350 -1.488 1.00 76.94 99 LYS A C 1
ATOM 761 O O . LYS A 1 99 ? 20.333 0.319 -0.894 1.00 76.94 99 LYS A O 1
ATOM 766 N N . TYR A 1 100 ? 21.898 -0.676 -2.167 1.00 66.06 100 TYR A N 1
ATOM 767 C CA . TYR A 1 100 ? 21.241 -1.965 -2.250 1.00 66.06 100 TYR A CA 1
ATOM 768 C C . TYR A 1 100 ? 21.187 -2.595 -0.846 1.00 66.06 100 TYR A C 1
ATOM 770 O O . TYR A 1 100 ? 22.247 -2.884 -0.274 1.00 66.06 100 TYR A O 1
ATOM 778 N N . PRO A 1 101 ? 19.994 -2.827 -0.263 1.00 56.97 101 PRO A N 1
ATOM 779 C CA . PRO A 1 101 ? 19.862 -3.125 1.166 1.00 56.97 101 PRO A CA 1
ATOM 780 C C . PRO A 1 101 ? 20.589 -4.395 1.620 1.00 56.97 101 PRO A C 1
ATOM 782 O O . PRO A 1 101 ? 21.008 -4.488 2.768 1.00 56.97 101 PRO A O 1
ATOM 785 N N . ARG A 1 102 ? 20.730 -5.385 0.728 1.00 61.47 102 ARG A N 1
ATOM 786 C CA . ARG A 1 102 ? 21.285 -6.707 1.069 1.00 61.47 102 ARG A CA 1
ATOM 787 C C . ARG A 1 102 ? 22.790 -6.839 0.867 1.00 61.47 102 ARG A C 1
ATOM 789 O O . ARG A 1 102 ? 23.399 -7.686 1.503 1.00 61.47 102 ARG A O 1
ATOM 796 N N . THR A 1 103 ? 23.378 -6.054 -0.030 1.00 61.88 103 THR A N 1
ATOM 797 C CA . THR A 1 103 ? 24.785 -6.220 -0.437 1.00 61.88 103 THR A CA 1
ATOM 798 C C . THR A 1 103 ? 25.631 -4.985 -0.153 1.00 61.88 103 THR A C 1
ATOM 800 O O . THR A 1 103 ? 26.847 -5.039 -0.296 1.00 61.88 103 THR A O 1
ATOM 803 N N . GLY A 1 104 ? 25.013 -3.860 0.228 1.00 66.25 104 GLY A N 1
ATOM 804 C CA . GLY A 1 104 ? 25.705 -2.579 0.373 1.00 66.25 104 GLY A CA 1
ATOM 805 C C . GLY A 1 104 ? 26.167 -1.972 -0.959 1.00 66.25 104 GLY A C 1
ATOM 806 O O . GLY A 1 104 ? 26.784 -0.904 -0.948 1.00 66.25 104 GLY A O 1
ATOM 807 N N . GLY A 1 105 ? 25.856 -2.624 -2.088 1.00 71.12 105 GLY A N 1
ATOM 808 C CA . GLY A 1 105 ? 26.143 -2.139 -3.434 1.00 71.12 105 GLY A CA 1
ATOM 809 C C . GLY A 1 105 ? 25.447 -0.811 -3.715 1.00 71.12 105 GLY A C 1
ATOM 810 O O . GLY A 1 105 ? 24.488 -0.436 -3.040 1.00 71.12 105 GLY A O 1
ATOM 811 N N . ARG A 1 106 ? 25.936 -0.062 -4.701 1.00 79.56 106 ARG A N 1
ATOM 812 C CA . ARG A 1 106 ? 25.304 1.204 -5.108 1.00 79.56 106 ARG A CA 1
ATOM 813 C C . ARG A 1 106 ? 24.382 0.955 -6.291 1.00 79.56 106 ARG A C 1
ATOM 815 O O . ARG A 1 106 ? 24.743 0.235 -7.221 1.00 79.56 106 ARG A O 1
ATOM 822 N N . GLU A 1 107 ? 23.227 1.597 -6.288 1.00 86.12 107 GLU A N 1
ATOM 823 C CA . GLU A 1 107 ? 22.323 1.616 -7.431 1.00 86.12 107 GLU A CA 1
ATOM 824 C C . GLU A 1 107 ? 21.822 3.032 -7.697 1.00 86.12 107 GLU A C 1
ATOM 826 O O . GLU A 1 107 ? 21.785 3.886 -6.808 1.00 86.12 107 GLU A O 1
ATOM 831 N N . VAL A 1 108 ? 21.465 3.283 -8.951 1.00 90.06 108 VAL A N 1
ATOM 832 C CA . VAL A 1 108 ? 20.637 4.434 -9.304 1.00 90.06 108 VAL A CA 1
ATOM 833 C C . VAL A 1 108 ? 19.217 3.919 -9.463 1.00 90.06 108 VAL A C 1
ATOM 835 O O . VAL A 1 108 ? 19.007 2.908 -10.131 1.00 90.06 108 VAL A O 1
ATOM 838 N N . VAL A 1 109 ? 18.258 4.591 -8.840 1.00 92.62 109 VAL A N 1
ATOM 839 C CA . VAL A 1 109 ? 16.837 4.273 -8.938 1.00 92.62 109 VAL A CA 1
ATOM 840 C C . VAL A 1 109 ? 16.143 5.424 -9.644 1.00 92.62 109 VAL A C 1
ATOM 842 O O . VAL A 1 109 ? 16.281 6.579 -9.249 1.00 92.62 109 VAL A O 1
ATOM 845 N N . VAL A 1 110 ? 15.399 5.109 -10.695 1.00 95.75 110 VAL A N 1
ATOM 846 C CA . VAL A 1 110 ? 14.528 6.059 -11.384 1.00 95.75 110 VAL A CA 1
ATOM 847 C C . VAL A 1 110 ? 13.092 5.682 -11.068 1.00 95.75 110 VAL A C 1
ATOM 849 O O . VAL A 1 110 ? 12.664 4.554 -11.310 1.00 95.75 110 VAL A O 1
ATOM 852 N N . VAL A 1 111 ? 12.346 6.625 -10.511 1.00 97.31 111 VAL A N 1
ATOM 853 C CA . VAL A 1 111 ? 10.946 6.450 -10.136 1.00 97.31 111 VAL A CA 1
ATOM 854 C C . VAL A 1 111 ? 10.092 7.321 -11.037 1.00 97.31 111 VAL A C 1
ATOM 856 O O . VAL A 1 111 ? 10.294 8.529 -11.062 1.00 97.31 111 VAL A O 1
ATOM 859 N N . GLY A 1 112 ? 9.121 6.716 -11.717 1.00 97.69 112 GLY A N 1
ATOM 860 C CA . GLY A 1 112 ? 8.064 7.415 -12.444 1.00 97.69 112 GLY A CA 1
ATOM 861 C C . GLY A 1 112 ? 6.721 7.257 -11.736 1.00 97.69 112 GLY A C 1
ATOM 862 O O . GLY A 1 112 ? 6.367 6.139 -11.353 1.00 97.69 112 GLY A O 1
ATOM 863 N N . VAL A 1 113 ? 5.959 8.339 -11.583 1.00 97.44 113 VAL A N 1
ATOM 864 C CA . VAL A 1 113 ? 4.575 8.312 -11.080 1.00 97.44 113 VAL A CA 1
ATOM 865 C C . VAL A 1 113 ? 3.653 9.037 -12.057 1.00 97.44 113 VAL A C 1
ATOM 867 O O . VAL A 1 113 ? 3.980 10.123 -12.528 1.00 97.44 113 VAL A O 1
ATOM 870 N N . ARG A 1 114 ? 2.507 8.432 -12.379 1.00 96.62 114 ARG A N 1
ATOM 871 C CA . ARG A 1 114 ? 1.476 9.040 -13.233 1.00 96.62 114 ARG A CA 1
ATOM 872 C C . ARG A 1 114 ? 0.109 8.497 -12.852 1.00 96.62 114 ARG A C 1
ATOM 874 O O . ARG A 1 114 ? -0.087 7.283 -12.851 1.00 96.62 114 ARG A O 1
ATOM 881 N N . ASP A 1 115 ? -0.816 9.383 -12.499 1.00 94.50 115 ASP A N 1
ATOM 882 C CA . ASP A 1 115 ? -2.178 9.034 -12.074 1.00 94.50 115 ASP A CA 1
ATOM 883 C C . ASP A 1 115 ? -2.216 7.954 -10.977 1.00 94.50 115 ASP A C 1
ATOM 885 O O . ASP A 1 115 ? -3.033 7.044 -11.024 1.00 94.50 115 ASP A O 1
ATOM 889 N N . GLY A 1 116 ? -1.285 7.975 -10.017 1.00 93.31 116 GLY A N 1
ATOM 890 C CA . GLY A 1 116 ? -1.193 6.961 -8.954 1.00 93.31 116 GLY A CA 1
ATOM 891 C C . GLY A 1 116 ? -0.616 5.602 -9.382 1.00 93.31 116 GLY A C 1
ATOM 892 O O . GLY A 1 116 ? -0.428 4.733 -8.534 1.00 93.31 116 GLY A O 1
ATOM 893 N N . ARG A 1 117 ? -0.292 5.408 -10.666 1.00 97.06 117 ARG A N 1
ATOM 894 C CA . ARG A 1 117 ? 0.526 4.282 -11.148 1.00 97.06 117 ARG A CA 1
ATOM 895 C C . ARG A 1 117 ? 1.991 4.585 -10.884 1.00 97.06 117 ARG A C 1
ATOM 897 O O . ARG A 1 117 ? 2.404 5.748 -10.916 1.00 97.06 117 ARG A O 1
ATOM 904 N N . ARG A 1 118 ? 2.797 3.546 -10.672 1.00 97.56 118 ARG A N 1
ATOM 905 C CA . ARG A 1 118 ? 4.220 3.714 -10.362 1.00 97.56 118 ARG A CA 1
ATOM 906 C C . ARG A 1 118 ? 5.097 2.776 -11.171 1.00 97.56 118 ARG A C 1
ATOM 908 O O . ARG A 1 118 ? 4.835 1.581 -11.273 1.00 97.56 118 ARG A O 1
ATOM 915 N N . ILE A 1 119 ? 6.189 3.329 -11.677 1.00 97.75 119 ILE A N 1
ATOM 916 C 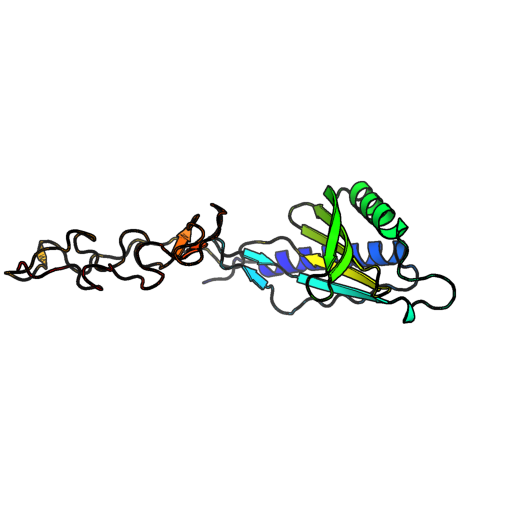CA . ILE A 1 119 ? 7.291 2.601 -12.290 1.00 97.75 119 ILE A CA 1
ATOM 917 C C . ILE A 1 119 ? 8.539 2.840 -11.457 1.00 97.75 119 ILE A C 1
ATOM 919 O O . ILE A 1 119 ? 8.789 3.940 -10.965 1.00 97.75 119 ILE A O 1
ATOM 923 N N . THR A 1 120 ? 9.323 1.794 -11.251 1.00 97.00 120 THR A N 1
ATOM 924 C CA . THR A 1 120 ? 10.622 1.888 -10.593 1.00 97.00 120 THR A CA 1
ATOM 925 C C . THR A 1 120 ? 11.630 1.104 -11.410 1.00 97.00 120 THR A C 1
ATOM 927 O O . THR A 1 120 ? 11.438 -0.083 -11.672 1.00 97.00 120 THR A O 1
ATOM 930 N N 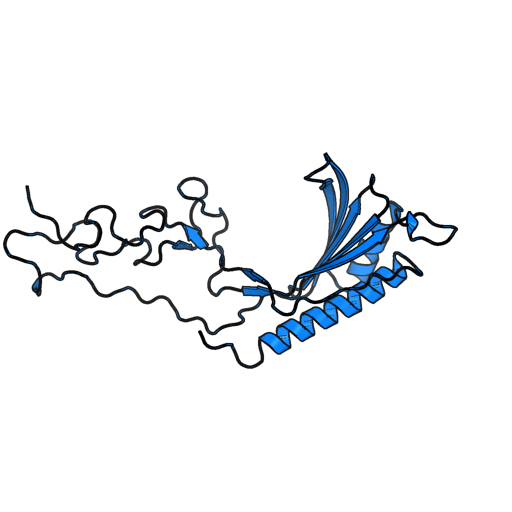. LEU A 1 121 ? 12.686 1.787 -11.828 1.00 94.69 121 LEU A N 1
ATOM 931 C CA . LEU A 1 121 ? 13.802 1.217 -12.559 1.00 94.69 121 LEU A CA 1
ATOM 932 C C . LEU A 1 121 ? 15.028 1.263 -11.665 1.00 94.69 121 LEU A C 1
ATOM 934 O O . LEU A 1 121 ? 15.390 2.340 -11.195 1.00 94.69 121 LEU A O 1
ATOM 938 N N . SER A 1 122 ? 15.672 0.124 -11.452 1.00 91.81 122 SER A N 1
ATOM 939 C CA . SER A 1 122 ? 16.914 0.064 -10.683 1.00 91.81 122 SER A CA 1
ATOM 940 C C . SER A 1 122 ? 18.073 -0.334 -11.581 1.00 91.81 122 SER A C 1
ATOM 942 O O . SER A 1 122 ? 17.994 -1.313 -12.327 1.00 91.81 122 SER A O 1
ATOM 944 N N . PHE A 1 123 ? 19.166 0.411 -11.452 1.00 88.69 123 PHE A N 1
ATOM 945 C CA . PHE A 1 123 ? 20.418 0.234 -12.178 1.00 88.69 123 PHE A CA 1
ATOM 946 C C . PHE A 1 123 ? 21.533 -0.116 -11.175 1.00 88.69 123 PHE A C 1
ATOM 948 O O . PHE A 1 123 ? 22.339 0.752 -10.812 1.00 88.69 123 PHE A O 1
ATOM 955 N N . PRO A 1 124 ? 21.562 -1.356 -10.647 1.00 83.38 124 PRO A N 1
ATOM 956 C CA . PRO A 1 124 ? 22.613 -1.813 -9.744 1.00 83.38 124 PRO A CA 1
ATOM 957 C C . PRO A 1 124 ? 23.972 -1.840 -10.449 1.00 83.38 124 PRO A C 1
ATOM 959 O O . PRO A 1 124 ? 24.138 -2.505 -11.473 1.00 83.38 124 PRO A O 1
ATOM 962 N N . ARG A 1 125 ? 24.966 -1.159 -9.864 1.00 76.62 125 ARG A N 1
ATOM 963 C CA . ARG A 1 125 ? 26.310 -1.035 -10.455 1.00 76.62 125 ARG A CA 1
ATOM 964 C C . ARG A 1 125 ? 27.067 -2.361 -10.522 1.00 76.62 125 ARG A C 1
ATOM 966 O O . ARG A 1 125 ? 27.801 -2.598 -11.474 1.00 76.62 125 ARG A O 1
ATOM 973 N N . ASP A 1 126 ? 26.856 -3.225 -9.534 1.00 72.56 126 ASP A N 1
ATOM 974 C CA . ASP A 1 126 ? 27.697 -4.408 -9.308 1.00 72.56 126 ASP A CA 1
ATOM 975 C C . ASP A 1 126 ? 27.131 -5.693 -9.940 1.00 72.56 126 ASP A C 1
ATOM 977 O O . ASP A 1 126 ? 27.829 -6.696 -10.063 1.00 72.56 126 ASP A O 1
ATOM 981 N N . HIS A 1 127 ? 25.859 -5.679 -10.353 1.00 67.25 127 HIS A N 1
ATOM 982 C CA . HIS A 1 127 ? 25.148 -6.872 -10.834 1.00 67.25 127 HIS A CA 1
ATOM 983 C C . HIS A 1 127 ? 24.932 -6.899 -12.351 1.00 67.25 127 HIS A C 1
ATOM 985 O O . HIS A 1 127 ? 24.424 -7.894 -12.872 1.00 67.25 127 HIS A O 1
ATOM 991 N N . GLY A 1 128 ? 25.313 -5.828 -13.059 1.00 75.81 128 GLY A N 1
ATOM 992 C CA . GLY A 1 128 ? 25.208 -5.748 -14.515 1.00 75.81 128 GLY A CA 1
ATOM 993 C C . GLY A 1 128 ? 23.788 -6.008 -15.019 1.00 75.81 128 GLY A C 1
ATOM 994 O O . GLY A 1 128 ? 23.617 -6.726 -15.997 1.00 75.81 128 GLY A O 1
ATOM 995 N N . ALA A 1 129 ? 22.770 -5.507 -14.323 1.00 84.25 129 ALA A N 1
ATOM 996 C CA . ALA A 1 129 ? 21.372 -5.738 -14.665 1.00 84.25 129 ALA A CA 1
ATOM 997 C C . ALA A 1 129 ? 20.572 -4.437 -14.610 1.00 84.25 129 ALA A C 1
ATOM 999 O O . ALA A 1 129 ? 20.951 -3.508 -13.899 1.00 84.25 129 ALA A O 1
ATOM 1000 N N . VAL A 1 130 ? 19.449 -4.408 -15.323 1.00 89.12 130 VAL A N 1
ATOM 1001 C CA . VAL A 1 130 ? 18.405 -3.391 -15.166 1.00 89.12 130 VAL A CA 1
ATOM 1002 C C . VAL A 1 130 ? 17.162 -4.087 -14.639 1.00 89.12 130 VAL A C 1
ATOM 1004 O O . VAL A 1 130 ? 16.697 -5.072 -15.221 1.00 89.12 130 VAL A O 1
ATOM 1007 N N . LEU A 1 131 ? 16.651 -3.603 -13.511 1.00 91.62 131 LEU A N 1
ATOM 1008 C CA . LEU A 1 131 ? 15.420 -4.099 -12.908 1.00 91.62 131 LEU A CA 1
ATOM 1009 C C . LEU A 1 131 ? 14.285 -3.154 -13.275 1.00 91.62 131 LEU A C 1
ATOM 1011 O O . LEU A 1 131 ? 14.389 -1.951 -13.058 1.00 91.62 131 LEU A O 1
ATOM 1015 N N . TYR A 1 132 ? 13.198 -3.715 -13.781 1.00 95.00 132 TYR A N 1
ATOM 1016 C CA . TYR A 1 132 ? 11.980 -3.004 -14.133 1.00 95.00 132 TYR A CA 1
ATOM 1017 C C . TYR A 1 132 ? 10.885 -3.439 -13.174 1.00 95.00 132 TYR A C 1
ATOM 1019 O O . TYR A 1 132 ? 10.601 -4.631 -13.068 1.00 95.00 132 TYR A O 1
ATOM 1027 N N . ARG A 1 133 ? 10.246 -2.498 -12.487 1.00 97.06 133 ARG A N 1
ATOM 1028 C CA . ARG A 1 133 ? 9.114 -2.767 -11.598 1.00 97.06 133 ARG A CA 1
ATOM 1029 C C . ARG A 1 133 ? 7.946 -1.861 -11.953 1.00 97.06 133 ARG A C 1
ATOM 1031 O O . ARG A 1 133 ? 8.128 -0.656 -12.115 1.00 97.06 133 ARG A O 1
ATOM 1038 N N . GLY A 1 134 ? 6.761 -2.451 -12.044 1.00 97.44 134 GLY A N 1
ATOM 1039 C CA . GLY A 1 134 ? 5.501 -1.762 -12.289 1.00 97.44 134 GLY A CA 1
ATOM 1040 C C . GLY A 1 134 ? 4.524 -1.984 -11.148 1.00 97.44 134 GLY A C 1
ATOM 1041 O O . GLY A 1 134 ? 4.502 -3.054 -10.531 1.00 97.44 134 GLY A O 1
ATOM 1042 N N . GLN A 1 135 ? 3.733 -0.958 -10.862 1.00 97.69 135 GLN A N 1
ATOM 1043 C CA . GLN A 1 135 ? 2.617 -1.009 -9.932 1.00 97.69 135 GLN A CA 1
ATOM 1044 C C . GLN A 1 135 ? 1.409 -0.315 -10.563 1.00 97.69 135 GLN A C 1
ATOM 1046 O O . GLN A 1 135 ? 1.533 0.805 -11.076 1.00 97.69 135 GLN A O 1
ATOM 1051 N N . SER A 1 136 ? 0.251 -0.977 -10.515 1.00 97.38 136 SER A N 1
ATOM 1052 C CA . SER A 1 136 ? -1.031 -0.335 -10.826 1.00 97.38 136 SER A CA 1
ATOM 1053 C C . SER A 1 136 ? -1.351 0.742 -9.783 1.00 97.38 136 SER A C 1
ATOM 1055 O O . SER A 1 136 ? -0.652 0.878 -8.777 1.00 97.38 136 SER A O 1
ATOM 1057 N N . ARG A 1 137 ? -2.447 1.479 -9.987 1.00 96.56 137 ARG A N 1
ATOM 1058 C CA . ARG A 1 137 ? -3.024 2.290 -8.909 1.00 96.56 137 ARG A CA 1
ATOM 1059 C C . ARG A 1 137 ? -3.377 1.398 -7.717 1.00 96.56 137 ARG A C 1
ATOM 1061 O O . ARG A 1 137 ? -3.768 0.245 -7.913 1.00 96.56 137 ARG A O 1
ATOM 1068 N N . ALA A 1 138 ? -3.255 1.948 -6.513 1.00 95.19 138 ALA A N 1
ATOM 1069 C CA . ALA A 1 138 ? -3.800 1.359 -5.298 1.00 95.19 138 ALA A CA 1
ATOM 1070 C C . ALA A 1 138 ? -5.244 1.843 -5.125 1.00 95.19 138 ALA A C 1
ATOM 1072 O O . ALA A 1 138 ? -5.472 3.039 -4.951 1.00 95.19 138 ALA A O 1
ATOM 1073 N N . LEU A 1 139 ? -6.215 0.932 -5.220 1.00 95.00 139 LEU A N 1
ATOM 1074 C CA . LEU A 1 139 ? -7.644 1.260 -5.158 1.00 95.00 139 LEU A CA 1
ATOM 1075 C C . LEU A 1 139 ? -8.388 0.308 -4.212 1.00 95.00 139 LEU A C 1
ATOM 1077 O O . LEU A 1 139 ? -7.971 -0.842 -4.066 1.00 95.00 139 LEU A O 1
ATOM 1081 N N . PRO A 1 140 ? -9.495 0.736 -3.583 1.00 94.81 140 PRO A N 1
ATOM 1082 C CA . PRO A 1 140 ? -10.366 -0.175 -2.850 1.00 94.81 140 PRO A CA 1
ATOM 1083 C C . PRO A 1 140 ? -10.907 -1.269 -3.777 1.00 94.81 140 PRO A C 1
ATOM 1085 O O . PRO A 1 140 ? -11.405 -0.981 -4.864 1.00 94.81 140 PRO A O 1
ATOM 1088 N N . LEU A 1 141 ? -10.812 -2.524 -3.339 1.00 94.75 141 LEU A N 1
ATOM 1089 C CA . LEU A 1 141 ? -11.361 -3.676 -4.064 1.00 94.75 141 LEU A CA 1
ATOM 1090 C C . LEU A 1 141 ? -12.712 -4.117 -3.498 1.00 94.75 141 LEU A C 1
ATOM 1092 O O . LEU A 1 141 ? -13.573 -4.589 -4.232 1.00 94.75 141 LEU A O 1
ATOM 1096 N N . TYR A 1 142 ? -12.904 -3.943 -2.195 1.00 94.25 142 TYR A N 1
ATOM 1097 C CA . TYR A 1 142 ? -14.103 -4.353 -1.480 1.00 94.25 142 TYR A CA 1
ATOM 1098 C C . TYR A 1 142 ? -14.841 -3.143 -0.926 1.00 94.25 142 TYR A C 1
ATOM 1100 O O . TYR A 1 142 ? -14.220 -2.129 -0.597 1.00 94.25 142 TYR A O 1
ATOM 1108 N N . GLU A 1 143 ? -16.160 -3.266 -0.801 1.00 92.44 143 GLU A N 1
ATOM 1109 C CA . GLU A 1 143 ? -16.981 -2.259 -0.139 1.00 92.44 143 GLU A CA 1
ATOM 1110 C C . GLU A 1 143 ? -16.495 -2.057 1.299 1.00 92.44 143 GLU A C 1
ATOM 1112 O O . GLU A 1 143 ? -16.301 -3.018 2.055 1.00 92.44 143 GLU A O 1
ATOM 1117 N N . HIS A 1 144 ? -16.283 -0.794 1.670 1.00 89.25 144 HIS A N 1
ATOM 1118 C CA . HIS A 1 144 ? -15.939 -0.436 3.038 1.00 89.25 144 HIS A CA 1
ATOM 1119 C C . HIS A 1 144 ? -17.185 -0.542 3.902 1.00 89.25 144 HIS A C 1
ATOM 1121 O O . HIS A 1 144 ? -18.207 0.073 3.607 1.00 89.25 144 HIS A O 1
ATOM 1127 N N . VAL A 1 145 ? -17.082 -1.309 4.982 1.00 85.88 145 VAL A N 1
ATOM 1128 C CA . VAL A 1 145 ? -18.064 -1.282 6.059 1.00 85.88 145 VAL A CA 1
ATOM 1129 C C . VAL A 1 145 ? -17.491 -0.361 7.130 1.00 85.88 145 VAL A C 1
ATOM 1131 O O . VAL A 1 145 ? -16.495 -0.743 7.754 1.00 85.88 145 VAL A O 1
ATOM 1134 N N . PRO A 1 146 ? -18.065 0.839 7.336 1.00 85.06 146 PRO A N 1
ATOM 1135 C CA . PRO A 1 146 ? -17.602 1.738 8.378 1.00 85.06 146 PRO A CA 1
ATOM 1136 C C . PRO A 1 146 ? -17.631 1.045 9.733 1.00 85.06 146 PRO A C 1
ATOM 1138 O O . PRO A 1 146 ? -18.549 0.277 10.034 1.00 85.06 146 PRO A O 1
ATOM 1141 N N . HIS A 1 147 ? -16.627 1.324 10.560 1.00 88.00 147 HIS A N 1
ATOM 1142 C CA . HIS A 1 147 ? -16.670 0.852 11.929 1.00 88.00 147 HIS A CA 1
ATOM 1143 C C . HIS A 1 147 ? -17.861 1.464 12.666 1.00 88.00 147 HIS A C 1
ATOM 1145 O O . HIS A 1 147 ? -18.105 2.667 12.592 1.00 88.00 147 HIS A O 1
ATOM 1151 N N . VAL A 1 148 ? -18.565 0.616 13.407 1.00 90.75 148 VAL A N 1
ATOM 1152 C CA . VAL A 1 148 ? -19.624 1.017 14.321 1.00 90.75 148 VAL A CA 1
ATOM 1153 C C . VAL A 1 148 ? -19.148 0.702 15.727 1.00 90.75 148 VAL A C 1
ATOM 1155 O O . VAL A 1 148 ? -18.754 -0.436 16.001 1.00 90.75 148 VAL A O 1
ATOM 1158 N N . ARG A 1 149 ? -19.199 1.710 16.603 1.00 91.94 149 ARG A N 1
ATOM 1159 C CA . ARG A 1 149 ? -18.904 1.547 18.025 1.00 91.94 149 ARG A CA 1
ATOM 1160 C C . ARG A 1 149 ? -19.762 0.404 18.592 1.00 91.94 149 ARG A C 1
ATOM 1162 O O . ARG A 1 149 ? -20.973 0.405 18.365 1.00 91.94 149 ARG A O 1
ATOM 1169 N N . PRO A 1 150 ? -19.174 -0.559 19.323 1.00 94.00 150 PRO A N 1
ATOM 1170 C CA . PRO A 1 150 ? -19.930 -1.662 19.897 1.00 94.00 150 PRO A CA 1
ATOM 1171 C C . PRO A 1 150 ? -20.884 -1.177 20.994 1.00 94.00 150 PRO A C 1
ATOM 1173 O O . PRO A 1 150 ? -20.648 -0.153 21.639 1.00 94.00 150 PRO A O 1
ATOM 1176 N N . GLU A 1 151 ? -21.947 -1.946 21.229 1.00 95.50 151 GLU A N 1
ATOM 1177 C CA . GLU A 1 151 ? -22.829 -1.722 22.374 1.00 95.50 151 GLU A CA 1
ATOM 1178 C C . GLU A 1 151 ? -22.075 -1.932 23.699 1.00 95.50 151 GLU A C 1
ATOM 1180 O O . GLU A 1 151 ? -21.142 -2.745 23.760 1.00 95.50 151 GLU A O 1
ATOM 1185 N N . PRO A 1 152 ? -22.453 -1.218 24.775 1.00 96.44 152 PRO A N 1
ATOM 1186 C CA . PRO A 1 152 ? -21.824 -1.411 26.070 1.00 96.44 152 PRO A CA 1
ATOM 1187 C C . PRO A 1 152 ? -22.045 -2.813 26.634 1.00 96.44 152 PRO A C 1
ATOM 1189 O O . PRO A 1 152 ? -23.158 -3.331 26.617 1.00 96.44 152 PRO A O 1
ATOM 1192 N N . ALA A 1 153 ? -20.991 -3.400 27.205 1.00 95.94 153 ALA A N 1
ATOM 1193 C CA . ALA A 1 153 ? -21.086 -4.666 27.929 1.00 95.94 153 ALA A CA 1
ATOM 1194 C C . ALA A 1 153 ? -21.979 -4.557 29.178 1.00 95.94 153 ALA A C 1
ATOM 1196 O O . ALA A 1 153 ? -22.659 -5.516 29.541 1.00 95.94 153 ALA A O 1
ATOM 1197 N N . VAL A 1 154 ? -21.962 -3.396 29.839 1.00 96.88 154 VAL A N 1
ATOM 1198 C CA . VAL A 1 154 ? -22.777 -3.080 31.018 1.00 96.88 154 VAL A CA 1
ATOM 1199 C C . VAL A 1 154 ? -23.278 -1.645 30.899 1.00 96.88 154 VAL A C 1
ATOM 1201 O O . VAL A 1 154 ? -22.540 -0.755 30.482 1.00 96.88 154 VAL A O 1
ATOM 1204 N N . THR A 1 155 ? -24.523 -1.408 31.293 1.00 96.81 155 THR A N 1
ATOM 1205 C CA . THR A 1 155 ? -25.138 -0.080 31.393 1.00 96.81 155 THR A CA 1
ATOM 1206 C C . THR A 1 155 ? -25.502 0.199 32.854 1.00 96.81 155 THR A C 1
ATOM 1208 O O . THR A 1 155 ? -25.480 -0.729 33.670 1.00 96.81 155 THR A O 1
ATOM 1211 N N . PRO A 1 156 ? -25.841 1.444 33.237 1.00 96.12 156 PRO A N 1
ATOM 1212 C CA . PRO A 1 156 ? -26.323 1.729 34.590 1.00 96.12 156 PRO A CA 1
ATOM 1213 C C . PRO A 1 156 ? -27.487 0.825 35.026 1.00 96.12 156 PRO A C 1
ATOM 1215 O O . PRO A 1 156 ? -27.575 0.454 36.193 1.00 96.12 156 PRO A O 1
ATOM 1218 N N . GLU A 1 157 ? -28.354 0.439 34.090 1.00 96.31 157 GLU A N 1
ATOM 1219 C CA . GLU A 1 157 ? -29.543 -0.382 34.334 1.00 96.31 157 GLU A CA 1
ATOM 1220 C C . GLU A 1 157 ? -29.220 -1.872 34.492 1.00 96.31 157 GLU A C 1
ATOM 1222 O O . GLU A 1 157 ? -29.945 -2.584 35.186 1.00 96.31 157 GLU A O 1
ATOM 1227 N N . THR A 1 158 ? -28.152 -2.355 33.850 1.00 96.00 158 THR A N 1
ATOM 1228 C CA . THR A 1 158 ? -27.734 -3.768 33.904 1.00 96.00 158 THR A CA 1
ATOM 1229 C C . THR A 1 158 ? -26.616 -4.025 34.915 1.00 96.00 158 THR A C 1
ATOM 1231 O O . THR A 1 158 ? -26.163 -5.161 35.065 1.00 96.00 158 THR A O 1
ATOM 1234 N N . LEU A 1 159 ? -26.174 -2.987 35.627 1.00 96.06 159 LEU A N 1
ATOM 1235 C CA . LEU A 1 159 ? -25.110 -3.068 36.615 1.00 96.06 159 LEU A CA 1
ATOM 1236 C C . LEU A 1 159 ? -25.552 -3.857 37.857 1.00 96.06 159 LEU A C 1
ATOM 1238 O O . LEU A 1 159 ? -26.538 -3.531 38.517 1.00 96.06 159 LEU A O 1
ATOM 1242 N N . GLU A 1 160 ? -24.776 -4.881 38.209 1.00 93.06 160 GLU A N 1
ATOM 1243 C CA . GLU A 1 160 ? -25.023 -5.675 39.412 1.00 93.06 160 GLU A CA 1
ATOM 1244 C C . GLU A 1 160 ? -24.872 -4.836 40.699 1.00 93.06 160 GLU A C 1
ATOM 1246 O O . GLU A 1 160 ? -23.926 -4.046 40.819 1.00 93.06 160 GLU A O 1
ATOM 1251 N N . PRO A 1 161 ? -25.733 -5.039 41.717 1.00 93.75 161 PRO A N 1
ATOM 1252 C CA . PRO A 1 161 ? -25.577 -4.387 43.012 1.00 93.75 161 PRO A CA 1
ATOM 1253 C C . PRO A 1 161 ? -24.194 -4.631 43.624 1.00 93.75 161 PRO A C 1
ATOM 1255 O O . PRO A 1 161 ? -23.703 -5.759 43.671 1.00 93.75 161 PRO A O 1
ATOM 1258 N N . GLY A 1 162 ? -23.570 -3.567 44.131 1.00 93.25 162 GLY A N 1
ATOM 1259 C CA . GLY A 1 162 ? -22.222 -3.630 44.701 1.00 93.25 162 GLY A CA 1
ATOM 1260 C C . GLY A 1 162 ? -21.090 -3.575 43.670 1.00 93.25 162 GLY A C 1
ATOM 1261 O O . GLY A 1 162 ? -19.930 -3.677 44.060 1.00 93.25 162 GLY A O 1
ATOM 1262 N N . TRP A 1 163 ? -21.401 -3.380 42.387 1.00 95.81 163 TRP A N 1
ATOM 1263 C CA . TRP A 1 163 ? -20.435 -3.044 41.342 1.00 95.81 163 TRP A CA 1
ATOM 1264 C C . TRP A 1 163 ? -20.587 -1.582 40.910 1.00 95.81 163 TRP A C 1
ATOM 1266 O O . TRP A 1 163 ? -21.625 -0.960 41.121 1.00 95.81 163 TRP A O 1
ATOM 1276 N N . ALA A 1 164 ? -19.539 -1.034 40.302 1.00 96.69 164 ALA A N 1
ATOM 1277 C CA . ALA A 1 164 ? -19.542 0.269 39.646 1.00 96.69 164 ALA A CA 1
ATOM 1278 C C . ALA A 1 164 ? -19.226 0.095 38.154 1.00 96.69 164 ALA A C 1
ATOM 1280 O O . ALA A 1 164 ? -18.510 -0.839 37.780 1.00 96.69 164 ALA A O 1
ATOM 1281 N N . LEU A 1 165 ? -19.714 0.997 37.297 1.00 97.56 16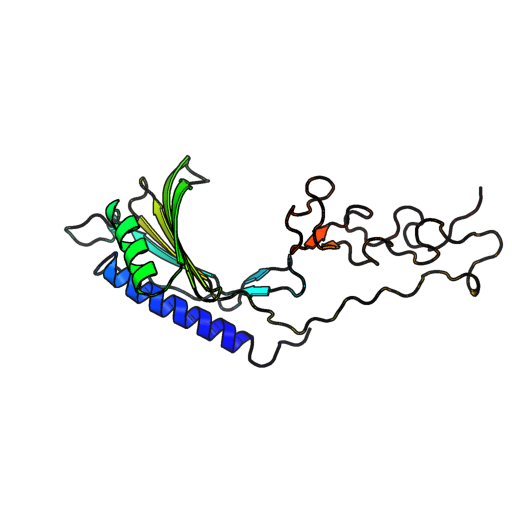5 LEU A N 1
ATOM 1282 C CA . LEU A 1 165 ? -19.227 1.064 35.917 1.00 97.56 165 LEU A CA 1
ATOM 1283 C C . LEU A 1 165 ? -17.721 1.340 35.919 1.00 97.56 165 LEU A C 1
ATOM 1285 O O . LEU A 1 165 ? -17.202 2.070 36.766 1.00 97.56 165 LEU A O 1
ATOM 1289 N N . CYS A 1 166 ? -17.007 0.735 34.974 1.00 97.06 166 CYS A N 1
ATOM 1290 C CA . CYS A 1 166 ? -15.593 1.014 34.792 1.00 97.06 166 CYS A CA 1
ATOM 1291 C C . CYS A 1 166 ? -15.420 2.495 34.445 1.00 97.06 166 CYS A C 1
ATOM 1293 O O . CYS A 1 166 ? -15.987 2.958 33.463 1.00 97.06 166 CYS A O 1
ATOM 1295 N N . TYR A 1 167 ? -14.617 3.215 35.225 1.00 95.56 167 TYR A N 1
ATOM 1296 C CA . TYR A 1 167 ? -14.394 4.649 35.022 1.00 95.56 167 TYR A CA 1
ATOM 1297 C C . TYR A 1 167 ? -13.692 4.970 33.693 1.00 95.56 167 TYR A C 1
ATOM 1299 O O . TYR A 1 167 ? -13.812 6.079 33.200 1.00 95.56 167 TYR A O 1
ATOM 1307 N N . GLU A 1 168 ? -12.954 4.011 33.128 1.00 96.19 168 GLU A N 1
ATOM 1308 C CA . GLU A 1 168 ? -12.188 4.205 31.894 1.00 96.19 168 GLU A CA 1
ATOM 1309 C C . GLU A 1 168 ? -13.063 4.064 30.647 1.00 96.19 168 GLU A C 1
ATOM 1311 O O . GLU A 1 168 ? -12.926 4.812 29.688 1.00 96.19 168 GLU A O 1
ATOM 1316 N N . CYS A 1 169 ? -13.942 3.059 30.630 1.00 96.50 169 CYS A N 1
ATOM 1317 C CA . CYS A 1 169 ? -14.731 2.722 29.444 1.00 96.50 169 CYS A CA 1
ATOM 1318 C C . CYS A 1 169 ? -16.234 2.948 29.618 1.00 96.50 169 CYS A C 1
ATOM 1320 O O . CYS A 1 169 ? -16.990 2.653 28.697 1.00 96.50 169 CYS A O 1
ATOM 1322 N N . GLU A 1 170 ? -16.666 3.428 30.785 1.00 95.88 170 GLU A N 1
ATOM 1323 C CA . GLU A 1 170 ? -18.056 3.772 31.110 1.00 95.88 170 GLU A CA 1
ATOM 1324 C C . GLU A 1 170 ? -19.053 2.645 30.797 1.00 95.88 170 GLU A C 1
ATOM 1326 O O . GLU A 1 170 ? -20.128 2.870 30.252 1.00 95.88 170 GLU A O 1
ATOM 1331 N N . GLY A 1 171 ? -18.685 1.397 31.101 1.00 96.56 171 GLY A N 1
ATOM 1332 C CA . GLY A 1 171 ? -19.537 0.242 30.797 1.00 96.56 171 GLY A CA 1
ATOM 1333 C C . GLY A 1 171 ? -19.284 -0.418 29.444 1.00 96.56 171 GLY A C 1
ATOM 1334 O O . GLY A 1 171 ? -19.737 -1.542 29.230 1.00 96.56 171 GLY A O 1
ATOM 1335 N N . LEU A 1 172 ? -18.497 0.197 28.551 1.00 97.19 172 LEU A N 1
ATOM 1336 C CA . LEU A 1 172 ? -18.279 -0.322 27.197 1.00 97.19 172 LEU A CA 1
ATOM 1337 C C . LEU A 1 172 ? -17.658 -1.726 27.181 1.00 97.19 172 LEU A C 1
ATOM 1339 O O . LEU A 1 172 ? -17.992 -2.545 26.334 1.00 97.19 172 LEU A O 1
ATOM 1343 N N . GLY A 1 173 ? -16.718 -2.002 28.086 1.00 96.88 173 GLY A N 1
ATOM 1344 C CA . GLY A 1 173 ? -15.940 -3.248 28.113 1.00 96.88 173 GLY A CA 1
ATOM 1345 C C . GLY A 1 173 ? -14.842 -3.316 27.041 1.00 96.88 173 GLY A C 1
ATOM 1346 O O . GLY A 1 173 ? -13.738 -3.788 27.323 1.00 96.88 173 GLY A O 1
ATOM 1347 N N . TYR A 1 174 ? -15.077 -2.766 25.851 1.00 97.88 174 TYR A N 1
ATOM 1348 C CA . TYR A 1 174 ? -14.058 -2.579 24.816 1.00 97.88 174 TYR A CA 1
ATOM 1349 C C . TYR A 1 174 ? -13.114 -1.415 25.128 1.00 97.88 174 TYR A C 1
ATOM 1351 O O . TYR A 1 174 ? -13.415 -0.547 25.950 1.00 97.88 174 TYR A O 1
ATOM 1359 N N . CYS A 1 175 ? -11.945 -1.404 24.484 1.00 96.38 175 CYS A N 1
ATOM 1360 C CA . CYS A 1 175 ? -11.020 -0.279 24.580 1.00 96.38 175 CYS A CA 1
ATOM 1361 C C . CYS A 1 175 ? -11.712 0.988 24.049 1.00 96.38 175 CYS A C 1
ATOM 1363 O O . CYS A 1 175 ? -12.096 0.983 22.881 1.00 96.38 175 CYS A O 1
ATOM 1365 N N . PRO A 1 176 ? -11.855 2.061 24.848 1.00 93.56 176 PRO A N 1
ATOM 1366 C CA . PRO A 1 176 ? -12.576 3.259 24.420 1.00 93.56 176 PRO A CA 1
ATOM 1367 C C . PRO A 1 176 ? -11.842 4.021 23.308 1.00 93.56 176 PRO A C 1
ATOM 1369 O O . PRO A 1 176 ? -12.485 4.615 22.455 1.00 93.56 176 PRO A O 1
ATOM 1372 N N . ALA A 1 177 ? -10.507 3.944 23.249 1.00 91.44 177 ALA A N 1
ATOM 1373 C CA . ALA A 1 177 ? -9.715 4.653 22.243 1.00 91.44 177 ALA A CA 1
ATOM 1374 C C . ALA A 1 177 ? -9.805 4.061 20.828 1.00 91.44 177 ALA A C 1
ATOM 1376 O O . ALA A 1 177 ? -9.643 4.781 19.848 1.00 91.44 177 ALA A O 1
ATOM 1377 N N . CYS A 1 178 ? -10.019 2.748 20.699 1.00 93.00 178 CYS A N 1
ATOM 1378 C CA . CYS A 1 178 ? -10.172 2.101 19.390 1.00 93.00 178 CYS A CA 1
ATOM 1379 C C . CYS A 1 178 ? -11.533 1.442 19.189 1.00 93.00 178 CYS A C 1
ATOM 1381 O O . CYS A 1 178 ? -11.723 0.782 18.170 1.00 93.00 178 CYS A O 1
ATOM 1383 N N . GLU A 1 179 ? -12.426 1.556 20.171 1.00 94.81 179 GLU A N 1
ATOM 1384 C CA . GLU A 1 179 ? -13.774 0.986 20.161 1.00 94.81 179 GLU A CA 1
ATOM 1385 C C . GLU A 1 179 ? -13.779 -0.519 19.832 1.00 94.81 179 GLU A C 1
ATOM 1387 O O . GLU A 1 179 ? -14.653 -1.054 19.159 1.00 94.81 179 GLU A O 1
ATOM 1392 N N . GLY A 1 180 ? -12.748 -1.233 20.293 1.00 94.25 180 GLY A N 1
ATOM 1393 C CA . GLY A 1 180 ? -12.595 -2.667 20.035 1.00 94.25 180 GLY A CA 1
ATOM 1394 C C . GLY A 1 180 ? -11.987 -3.037 18.681 1.00 94.25 180 GLY A C 1
ATOM 1395 O O . GLY A 1 180 ? -11.853 -4.224 18.378 1.00 94.25 180 GLY A O 1
ATOM 1396 N N . ARG A 1 181 ? -11.535 -2.070 17.874 1.00 91.88 181 ARG A N 1
ATOM 1397 C CA . ARG A 1 181 ? -10.835 -2.353 16.605 1.00 91.88 181 ARG A CA 1
ATOM 1398 C C . ARG A 1 181 ? -9.453 -2.953 16.826 1.00 91.88 181 ARG A C 1
ATOM 1400 O O . ARG A 1 181 ? -9.066 -3.879 16.111 1.00 91.88 181 ARG A O 1
ATOM 1407 N N . GLY A 1 182 ? -8.734 -2.458 17.833 1.00 90.56 182 GLY A N 1
ATOM 1408 C CA . GLY A 1 182 ? -7.332 -2.787 18.117 1.00 90.56 182 GLY A CA 1
ATOM 1409 C C . GLY A 1 182 ? -6.325 -1.915 17.358 1.00 90.56 182 GLY A C 1
ATOM 1410 O O . GLY A 1 182 ? -5.131 -1.969 17.646 1.00 90.56 182 GLY A O 1
ATOM 1411 N N . TRP A 1 183 ? -6.802 -1.070 16.446 1.00 89.69 183 TRP A N 1
ATOM 1412 C CA . TRP A 1 183 ? -6.015 -0.196 15.571 1.00 89.69 183 TRP A CA 1
ATOM 1413 C C . TRP A 1 183 ? -6.615 1.212 15.583 1.00 89.69 183 TRP A C 1
ATOM 1415 O O . TRP A 1 183 ? -7.786 1.355 15.923 1.00 89.69 183 TRP A O 1
ATOM 1425 N N . VAL A 1 184 ? -5.867 2.239 15.190 1.00 87.88 184 VAL A N 1
ATOM 1426 C CA . VAL A 1 184 ? -6.337 3.631 15.015 1.00 87.88 184 VAL A CA 1
ATOM 1427 C C . VAL A 1 184 ? -5.604 4.281 13.839 1.00 87.88 184 VAL A C 1
ATOM 1429 O O . VAL A 1 184 ? -4.489 3.870 13.516 1.00 87.88 184 VAL A O 1
ATOM 1432 N N . MET A 1 185 ? -6.219 5.273 13.191 1.00 85.25 185 MET A N 1
ATOM 1433 C CA . MET A 1 185 ? -5.533 6.088 12.178 1.00 85.25 185 MET A CA 1
ATOM 1434 C C . MET A 1 185 ? -4.426 6.918 12.835 1.00 85.25 185 MET A C 1
ATOM 1436 O O . MET A 1 185 ? -4.615 7.419 13.945 1.00 85.25 185 MET A O 1
ATOM 1440 N N . GLY A 1 186 ? -3.272 7.036 12.178 1.00 76.69 186 GLY A N 1
ATOM 1441 C CA . GLY A 1 186 ? -2.145 7.836 12.659 1.00 76.69 186 GLY A CA 1
ATOM 1442 C C . GLY A 1 186 ? -1.512 7.333 13.955 1.00 76.69 186 GLY A C 1
ATOM 1443 O O . GLY A 1 186 ? -1.010 8.135 14.742 1.00 76.69 186 GLY A O 1
ATOM 1444 N N . GLY A 1 187 ? -1.563 6.021 14.216 1.00 68.75 187 GLY A N 1
ATOM 1445 C CA . GLY A 1 187 ? -0.992 5.445 15.436 1.00 68.75 187 GLY A CA 1
ATOM 1446 C C . GLY A 1 187 ? 0.481 5.834 15.613 1.00 68.75 187 GLY A C 1
ATOM 1447 O O . GLY A 1 187 ? 1.274 5.738 14.680 1.00 68.75 187 GLY A O 1
ATOM 1448 N N . LEU A 1 188 ? 0.862 6.268 16.815 1.00 63.72 188 LEU A N 1
ATOM 1449 C CA . LEU A 1 188 ? 2.189 6.835 17.056 1.00 63.72 188 LEU A CA 1
ATOM 1450 C C . LEU A 1 188 ? 3.318 5.792 16.881 1.00 63.72 188 LEU A C 1
ATOM 1452 O O . LEU A 1 188 ? 3.182 4.645 17.327 1.00 63.72 188 LEU A O 1
ATOM 1456 N N . PRO A 1 189 ? 4.466 6.175 16.285 1.00 58.06 189 PRO A N 1
ATOM 1457 C CA . PRO A 1 189 ? 5.652 5.326 16.248 1.00 58.06 189 PRO A CA 1
ATOM 1458 C C . PRO A 1 189 ? 6.155 4.986 17.658 1.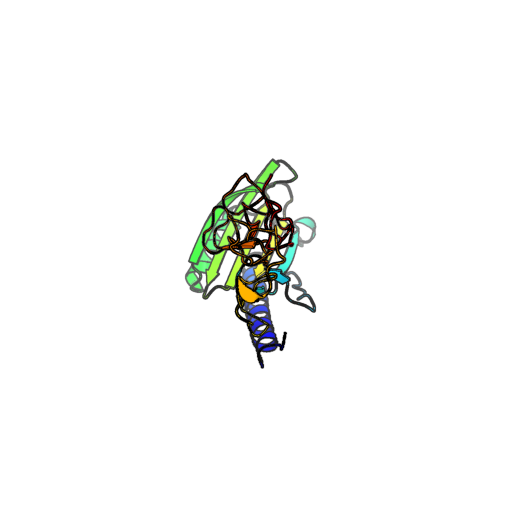00 58.06 189 PRO A C 1
ATOM 1460 O O . PRO A 1 189 ? 6.174 5.833 18.549 1.00 58.06 189 PRO A O 1
ATOM 1463 N N . GLY A 1 190 ? 6.634 3.755 17.851 1.00 61.75 190 GLY A N 1
ATOM 1464 C CA . GLY A 1 190 ? 7.309 3.317 19.081 1.00 61.75 190 GLY A CA 1
ATOM 1465 C C . GLY A 1 190 ? 6.443 2.444 19.990 1.00 61.75 190 GLY A C 1
ATOM 1466 O O . GLY A 1 190 ? 6.703 1.247 20.106 1.00 61.75 190 GLY A O 1
ATOM 1467 N N . TRP A 1 191 ? 5.396 3.003 20.600 1.00 51.81 191 TRP A N 1
ATOM 1468 C CA . TRP A 1 191 ? 4.569 2.325 21.612 1.00 51.81 191 TRP A CA 1
ATOM 1469 C C . TRP A 1 191 ? 3.515 1.405 20.985 1.00 51.81 191 TRP A C 1
ATOM 1471 O O . TRP A 1 191 ? 2.316 1.628 21.104 1.00 51.81 191 TRP A O 1
ATOM 1481 N N . GLY A 1 192 ? 3.969 0.363 20.287 1.00 52.12 192 GLY A N 1
ATOM 1482 C CA . GLY A 1 192 ? 3.092 -0.658 19.709 1.00 52.12 192 GLY A CA 1
ATOM 1483 C C . GLY A 1 192 ? 3.131 -0.762 18.187 1.00 52.12 192 GLY A C 1
ATOM 1484 O O . GLY A 1 192 ? 2.370 -1.535 17.630 1.00 52.12 192 GLY A O 1
ATOM 1485 N N . GLY A 1 193 ? 4.030 -0.065 17.489 1.00 55.94 193 GLY A N 1
ATOM 1486 C CA . GLY A 1 193 ? 4.217 -0.269 16.044 1.00 55.94 193 GLY A CA 1
ATOM 1487 C C . GLY A 1 193 ? 3.229 0.491 15.157 1.00 55.94 193 GLY A C 1
ATOM 1488 O O . GLY A 1 193 ? 2.793 -0.036 14.137 1.00 55.94 193 GLY A O 1
ATOM 1489 N N . GLY A 1 194 ? 2.872 1.716 15.545 1.00 57.84 194 GLY A N 1
ATOM 1490 C CA . GLY A 1 194 ? 2.244 2.671 14.640 1.00 57.84 194 GLY A CA 1
ATOM 1491 C C . GLY A 1 194 ? 3.222 3.245 13.608 1.00 57.84 194 GLY A C 1
ATOM 1492 O O . GLY A 1 194 ? 4.445 3.178 13.766 1.00 57.84 194 GLY A O 1
ATOM 1493 N N . THR A 1 195 ? 2.676 3.790 12.530 1.00 62.16 195 THR A N 1
ATOM 1494 C CA . THR A 1 195 ? 3.401 4.532 11.496 1.00 62.16 195 THR A CA 1
ATOM 1495 C C . THR A 1 195 ? 3.233 6.019 11.779 1.00 62.16 195 THR A C 1
ATOM 1497 O O . THR A 1 195 ? 2.116 6.459 12.005 1.00 62.16 195 THR A O 1
ATOM 1500 N N . GLY A 1 196 ? 4.290 6.831 11.695 1.00 65.25 196 GLY A N 1
ATOM 1501 C CA . GLY A 1 196 ? 4.187 8.298 11.851 1.00 65.25 196 GLY A CA 1
ATOM 1502 C C . GLY A 1 196 ? 3.400 9.004 10.736 1.00 65.25 196 GLY A C 1
ATOM 1503 O O . GLY A 1 196 ? 3.506 10.213 10.580 1.00 65.25 196 GLY A O 1
ATOM 1504 N N . ASP A 1 197 ? 2.668 8.230 9.944 1.00 78.75 197 ASP A N 1
ATOM 1505 C CA . ASP A 1 197 ? 1.840 8.633 8.828 1.00 78.75 197 ASP A CA 1
ATOM 1506 C C . ASP A 1 197 ? 0.375 8.671 9.311 1.00 78.75 197 ASP A C 1
ATOM 1508 O O . ASP A 1 197 ? -0.149 7.626 9.718 1.00 78.75 197 ASP A O 1
ATOM 1512 N N . PRO A 1 198 ? -0.273 9.852 9.322 1.00 79.12 198 PRO A N 1
ATOM 1513 C CA . PRO A 1 198 ? -1.646 10.011 9.798 1.00 79.12 198 PRO A CA 1
ATOM 1514 C C . PRO A 1 198 ? -2.669 9.234 8.959 1.00 79.12 198 PRO A C 1
ATOM 1516 O O . PRO A 1 198 ? -3.717 8.862 9.486 1.00 79.12 198 PRO A O 1
ATOM 1519 N N . ASP A 1 199 ? -2.348 8.927 7.699 1.00 81.50 199 ASP A N 1
ATOM 1520 C CA . ASP A 1 199 ? -3.236 8.233 6.759 1.00 81.50 199 ASP A CA 1
ATOM 1521 C C . ASP A 1 199 ? -3.096 6.704 6.834 1.00 81.50 199 ASP A C 1
ATOM 1523 O O . ASP A 1 199 ? -3.633 5.956 6.010 1.00 81.50 199 ASP A O 1
ATOM 1527 N N . ARG A 1 200 ? -2.375 6.216 7.846 1.00 86.00 200 ARG A N 1
ATOM 1528 C CA . ARG A 1 200 ? -2.078 4.801 8.037 1.00 86.00 200 ARG A CA 1
ATOM 1529 C C . ARG A 1 200 ? -2.610 4.294 9.368 1.00 86.00 200 ARG A C 1
ATOM 1531 O O . ARG A 1 200 ? -2.541 4.960 10.401 1.00 86.00 200 ARG A O 1
ATOM 1538 N N . LEU A 1 201 ? -3.112 3.068 9.350 1.00 86.94 201 LEU A N 1
ATOM 1539 C CA . LEU A 1 201 ? -3.514 2.344 10.542 1.00 86.94 201 LEU A CA 1
ATOM 1540 C C . LEU A 1 201 ? -2.277 1.921 11.336 1.00 86.94 201 LEU A C 1
ATOM 1542 O O . LEU A 1 201 ? -1.406 1.204 10.843 1.00 86.94 201 LEU A O 1
ATOM 1546 N N . GLY A 1 202 ? -2.243 2.329 12.599 1.00 86.50 202 GLY A N 1
ATOM 1547 C CA . GLY A 1 202 ? -1.310 1.831 13.600 1.00 86.50 202 GLY A CA 1
ATOM 1548 C C . GLY A 1 202 ? -2.030 1.006 14.659 1.00 86.50 202 GLY A C 1
ATOM 1549 O O . GLY A 1 202 ? -3.252 1.083 14.808 1.00 86.50 202 GLY A O 1
ATOM 1550 N N . ARG A 1 203 ? -1.278 0.216 15.433 1.00 87.69 203 ARG A N 1
ATOM 1551 C CA . ARG A 1 203 ? -1.842 -0.446 16.620 1.00 87.69 203 ARG A CA 1
ATOM 1552 C C . ARG A 1 203 ? -2.369 0.609 17.592 1.00 87.69 203 ARG A C 1
ATOM 1554 O O . ARG A 1 203 ? -1.768 1.670 17.743 1.00 87.69 203 ARG A O 1
ATOM 1561 N N . CYS A 1 204 ? -3.484 0.312 18.253 1.00 88.75 204 CYS A N 1
ATOM 1562 C CA . CYS A 1 204 ? -4.009 1.177 19.301 1.00 88.75 204 CYS A CA 1
ATOM 1563 C C . CYS A 1 204 ? -2.986 1.261 20.450 1.00 88.75 204 CYS A C 1
ATOM 1565 O O . CYS A 1 204 ? -2.602 0.206 20.961 1.00 88.75 204 CYS A O 1
ATOM 1567 N N . PRO A 1 205 ? -2.559 2.468 20.863 1.00 85.19 205 PRO A N 1
ATOM 1568 C CA . PRO A 1 205 ? -1.561 2.623 21.919 1.00 85.19 205 PRO A CA 1
ATOM 1569 C C . PRO A 1 205 ? -2.110 2.278 23.311 1.00 85.19 205 PRO A C 1
ATOM 1571 O O . PRO A 1 205 ? -1.335 1.923 24.187 1.00 85.19 205 PRO A O 1
ATOM 1574 N N . GLU A 1 206 ? -3.431 2.335 23.507 1.00 88.94 206 GLU A N 1
ATOM 1575 C CA . GLU A 1 206 ? -4.058 2.031 24.801 1.00 88.94 206 GLU A CA 1
ATOM 1576 C C . GLU A 1 206 ? -4.168 0.526 25.049 1.00 88.94 206 GLU A C 1
ATOM 1578 O O . GLU A 1 206 ? -3.810 0.020 26.109 1.00 88.94 206 GLU A O 1
ATOM 1583 N N . CYS A 1 207 ? -4.681 -0.217 24.062 1.00 91.56 207 CYS A N 1
ATOM 1584 C CA . CYS A 1 207 ? -4.939 -1.646 24.231 1.00 91.56 207 CYS A CA 1
ATOM 1585 C C . CYS A 1 207 ? -3.924 -2.548 23.534 1.00 91.56 207 CYS A C 1
ATOM 1587 O O . CYS A 1 207 ? -4.068 -3.758 23.626 1.00 91.56 207 CYS A O 1
ATOM 1589 N N . PHE A 1 208 ? -2.971 -2.017 22.763 1.00 88.81 208 PHE A N 1
ATOM 1590 C CA . PHE A 1 208 ? -1.978 -2.807 22.022 1.00 88.81 208 PHE A CA 1
ATOM 1591 C C . PHE A 1 208 ? -2.581 -3.992 21.251 1.00 88.81 208 PHE A C 1
ATOM 1593 O O . PHE A 1 208 ? -2.078 -5.107 21.319 1.00 88.81 208 PHE A O 1
ATOM 1600 N N . THR A 1 209 ? -3.668 -3.757 20.510 1.00 91.12 209 THR A N 1
ATOM 1601 C CA . THR A 1 209 ? -4.450 -4.774 19.766 1.00 91.12 209 THR A CA 1
ATOM 1602 C C . THR A 1 209 ? -5.255 -5.786 20.592 1.00 91.12 209 THR A C 1
ATOM 1604 O O . THR A 1 209 ? -5.958 -6.593 19.993 1.00 91.12 209 THR A O 1
ATOM 1607 N N . GLU A 1 210 ? -5.286 -5.686 21.924 1.00 94.81 210 GLU A N 1
ATOM 1608 C CA . GLU A 1 210 ? -6.123 -6.548 22.785 1.00 94.81 210 GLU A CA 1
ATOM 1609 C C . GLU A 1 210 ? -7.630 -6.275 22.650 1.00 94.81 210 GLU A C 1
ATOM 1611 O O . GLU A 1 210 ? -8.451 -7.101 23.038 1.00 94.81 210 GLU A O 1
ATOM 1616 N N . ARG A 1 211 ? -8.018 -5.115 22.095 1.00 96.12 211 ARG A N 1
ATOM 1617 C CA . ARG A 1 211 ? -9.407 -4.687 21.800 1.00 96.12 211 ARG A CA 1
ATOM 1618 C C . ARG A 1 211 ? -10.316 -4.482 23.015 1.00 96.12 211 ARG A C 1
ATOM 1620 O O . ARG A 1 211 ? -11.342 -3.817 22.901 1.00 96.12 211 ARG A O 1
ATOM 1627 N N . VAL A 1 212 ? -9.948 -4.980 24.183 1.00 97.50 212 VAL A N 1
ATOM 1628 C CA . VAL A 1 212 ? -10.690 -4.790 25.432 1.00 97.50 212 VAL A CA 1
ATOM 1629 C C . VAL A 1 212 ? -10.146 -3.612 26.235 1.00 97.50 212 VAL A C 1
ATOM 1631 O O . VAL A 1 212 ? -9.000 -3.198 26.063 1.00 97.50 212 VAL A O 1
ATOM 1634 N N . CYS A 1 213 ? -10.974 -3.054 27.118 1.00 97.06 213 CYS A N 1
ATOM 1635 C CA . CYS A 1 213 ? -10.535 -2.034 28.063 1.00 97.06 213 CYS A CA 1
ATOM 1636 C C . CYS A 1 213 ? -9.439 -2.625 28.970 1.00 97.06 213 CYS A C 1
ATOM 1638 O O . CYS A 1 213 ? -9.690 -3.651 29.609 1.00 97.06 213 CYS A O 1
ATOM 1640 N N . PRO A 1 214 ? -8.250 -2.002 29.075 1.00 95.38 214 PRO A N 1
ATOM 1641 C CA . PRO A 1 214 ? -7.150 -2.547 29.873 1.00 95.38 214 PRO A CA 1
ATOM 1642 C C . PRO A 1 214 ? -7.466 -2.581 31.378 1.00 95.38 214 PRO A C 1
ATOM 1644 O O . PRO A 1 214 ? -6.913 -3.409 32.101 1.00 95.38 214 PRO A O 1
ATOM 1647 N N . ILE A 1 215 ? -8.393 -1.731 31.836 1.00 96.50 215 ILE A N 1
ATOM 1648 C CA . ILE A 1 215 ? -8.790 -1.614 33.243 1.00 96.50 215 ILE A CA 1
ATOM 1649 C C . ILE A 1 215 ? -9.777 -2.717 33.648 1.00 96.50 215 ILE A C 1
ATOM 1651 O O . ILE A 1 215 ? -9.489 -3.498 34.551 1.00 96.50 215 ILE A O 1
ATOM 1655 N N . CYS A 1 216 ? -10.934 -2.822 32.982 1.00 96.44 216 CYS A N 1
ATOM 1656 C CA . CYS A 1 216 ? -11.951 -3.829 33.330 1.00 96.44 216 CYS A CA 1
ATOM 1657 C C . CYS A 1 216 ? -11.820 -5.153 32.559 1.00 96.44 216 CYS A C 1
ATOM 1659 O O . CYS A 1 216 ? -12.575 -6.089 32.826 1.00 96.44 216 CYS A O 1
ATOM 1661 N N . ARG A 1 217 ? -10.893 -5.244 31.595 1.00 96.31 217 ARG A N 1
ATOM 1662 C CA . ARG A 1 217 ? -10.627 -6.432 30.762 1.00 96.31 217 ARG A CA 1
ATOM 1663 C C . ARG A 1 217 ? -11.882 -7.022 30.116 1.00 96.31 217 ARG A C 1
ATOM 1665 O O . ARG A 1 217 ? -12.098 -8.230 30.151 1.00 96.31 217 ARG A O 1
ATOM 1672 N N . GLY A 1 218 ? -12.732 -6.164 29.557 1.00 96.62 218 GLY A N 1
ATOM 1673 C CA . GLY A 1 218 ? -13.960 -6.591 28.882 1.00 96.62 218 GLY A CA 1
ATOM 1674 C C . GLY A 1 218 ? -15.214 -6.589 29.752 1.00 96.62 218 GLY A C 1
ATOM 1675 O O . GLY A 1 218 ? -16.305 -6.654 29.201 1.00 96.62 218 GLY A O 1
ATOM 1676 N N . ARG A 1 219 ? -15.105 -6.478 31.085 1.00 96.44 219 ARG A N 1
ATOM 1677 C CA . ARG A 1 219 ? -16.287 -6.573 31.964 1.00 96.44 219 ARG A CA 1
ATOM 1678 C C . ARG A 1 219 ? -17.236 -5.382 31.897 1.00 96.44 219 ARG A C 1
ATOM 1680 O O . ARG A 1 219 ? -18.385 -5.537 32.271 1.00 96.44 219 ARG A O 1
ATOM 1687 N N . GLY A 1 220 ? -16.760 -4.189 31.546 1.00 96.56 220 GLY A N 1
ATOM 1688 C CA . GLY A 1 220 ? -17.548 -2.951 31.639 1.00 96.56 220 GLY A CA 1
ATOM 1689 C C . GLY A 1 220 ? -17.779 -2.452 33.074 1.00 96.56 220 GLY A C 1
ATOM 1690 O O . GLY A 1 220 ? -18.066 -1.277 33.271 1.00 96.56 220 GLY A O 1
ATOM 1691 N N . SER A 1 221 ? -17.563 -3.285 34.092 1.00 97.44 221 SER A N 1
ATOM 1692 C CA . SER A 1 221 ? -17.722 -2.947 35.507 1.00 97.44 221 SER A CA 1
ATOM 1693 C C . SER A 1 221 ? -16.491 -3.311 36.345 1.00 97.44 221 SER A C 1
ATOM 1695 O O . SER A 1 221 ? -15.633 -4.100 35.936 1.00 97.44 221 SER A O 1
ATOM 1697 N N . LEU A 1 222 ? -16.398 -2.707 37.529 1.00 96.50 222 LEU A N 1
ATOM 1698 C CA . LEU A 1 222 ? -15.367 -2.932 38.541 1.00 96.50 222 LEU A CA 1
ATOM 1699 C C . LEU A 1 222 ? -16.026 -3.089 39.910 1.00 96.50 222 LEU A C 1
ATOM 1701 O O . LEU A 1 222 ? -17.053 -2.470 40.191 1.00 96.50 222 LEU A O 1
ATOM 1705 N N . ARG A 1 223 ? -15.429 -3.909 40.776 1.00 90.50 223 ARG A N 1
ATOM 1706 C CA . ARG A 1 223 ? -15.871 -4.018 42.165 1.00 90.50 223 ARG A CA 1
ATOM 1707 C C . ARG A 1 223 ? -15.202 -2.896 42.968 1.00 90.50 223 ARG A C 1
ATOM 1709 O O . ARG A 1 223 ? -13.971 -2.842 42.956 1.00 90.50 223 ARG A O 1
ATOM 1716 N N . PRO A 1 224 ? -15.959 -2.010 43.635 1.00 76.50 224 PRO A N 1
ATOM 1717 C CA . PRO A 1 224 ? -15.391 -1.054 44.575 1.00 76.50 224 PRO A CA 1
ATOM 1718 C C . PRO A 1 224 ? -14.659 -1.825 45.680 1.00 76.50 224 PRO A C 1
ATOM 1720 O O . PRO A 1 224 ? -15.190 -2.817 46.188 1.00 76.50 224 PRO A O 1
ATOM 1723 N N . GLY A 1 225 ? -13.420 -1.419 45.964 1.00 72.50 225 GLY A N 1
ATOM 1724 C CA . GLY A 1 225 ? -12.619 -1.962 47.063 1.00 72.50 225 GLY A CA 1
ATOM 1725 C C . GLY A 1 225 ? -13.150 -1.561 48.429 1.00 72.50 225 GLY A C 1
ATOM 1726 O O . GLY A 1 225 ? -13.843 -0.521 48.509 1.00 72.50 225 GLY A O 1
#

Foldseek 3Di:
DAFDPCPVVVQVVLQVVQQVVQQVLCCVLPPPFRWDWDWDPAFDWDVFFVVIWTKIKTKTKDAQVNRPPDDQSADPCSLVVSQVVLVVVPWDKDWDWDQDVPPRFIWIWIWTDDPQKIWIWIRTPPGSMIMIMTMGHTHDGRDGDDDDQDDFLDAPVRDDPQKDFDPQCQRRQFANQCSLPQWDACDDPDQQAGDNHNRTIGGDSQCSSLRGHPRCNSNRIDHDD

Sequence (225 aa):
MAEIPGARAGLLRDAEEVCAYLRSLAARLTPGQVPEFALPDEPFGDWGTEPATFQYSFHGHVRARDAWHGRAAYDPALASLAAESLREDGWESRVEAAKYPRTGGREVVVVGVRDGRRITLSFPRDHGAVLYRGQSRALPLYEHVPHVRPEPAVTPETLEPGWALCYECEGLGYCPACEGRGWVMGGLPGWGGGTGDPDRLGRCPECFTERVCPICRGRGSLRPG